Protein AF-A0A2G8K169-F1 (afdb_monomer)

Secondary structure (DSSP, 8-state):
--------------TTSPPPPPPPP--------PPPPPPPPP---------------------HHHHB--TTS--EE---SSTHHHHHHHHHHHH-HHHHHHHHH----TTSSS-TTT-HHHHHHHHHHHHHH--BSEE--HHHHHHTT--TTGGGS---HHHHHHHHHHHHHHHHTTSTTTTHHHHHH-EEEEEEEEETTT-PEEEEEEEESSEEEESS-TT-SPPPSBHHHHHHHHHSPEEE-GGG-EEETTTTEEE-EEEEEEEEE--SS--EEEE-EEEETTTTEEEE-----B--SS---GGGBTTHHHHHHHHHHHHHTTSS---------------------------

Foldseek 3Di:
DDDDDDDDDDDDADPVGDHDDDDDDDDDDDDDDDDDDDDDDDDDDDDDDDDDDDDPPPPPPPPVQQFFADPVL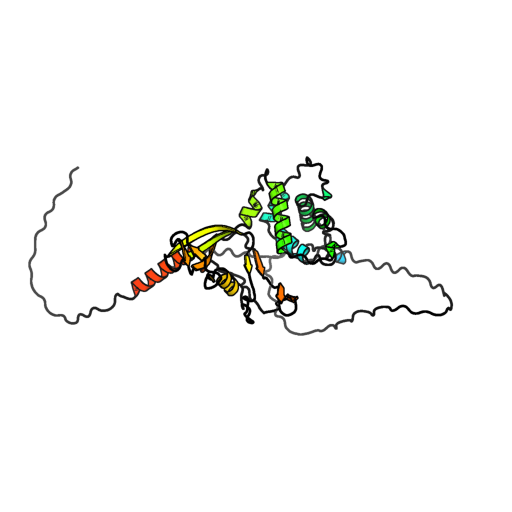WAAADQLAQCVLVRVLLVVQLVPVLNLVLLLPDDDPVPDPDDCLQQLSSLSNVVSVCRNPPRGNYDYSVSNCVNVVDDSVCSNDDDDSVVVVVVSVVSVLVSCVPDPSNCSLVQAQKFKKKKWKAFPPPRDIDIDIDIDRAAEFEQAPPPDPDGDAEPVSSVCVQFDWDKQDDPRFDQDPVVNGGGIITIGMATAGGHNDYHYHYPQWDQDPVVRDIDGNPDHYDYDPDDDCLCRHPVSVVVVVVVVVVVVVPPPPDDDDDDDDDDDDDDDDDDDDDDDDDD

Structure (mmCIF, N/CA/C/O backbone):
data_AF-A0A2G8K169-F1
#
_entry.id   AF-A0A2G8K169-F1
#
loop_
_atom_site.group_PDB
_atom_site.id
_atom_site.type_symbol
_atom_site.label_atom_id
_atom_site.label_alt_id
_atom_site.label_comp_id
_atom_site.label_asym_id
_atom_site.label_entity_id
_atom_site.label_seq_id
_atom_site.pdbx_PDB_ins_code
_atom_site.Cartn_x
_atom_site.Cartn_y
_atom_site.Cartn_z
_atom_site.occupancy
_atom_site.B_iso_or_equiv
_atom_site.auth_seq_id
_atom_site.auth_comp_id
_atom_site.auth_asym_id
_atom_site.auth_atom_id
_atom_site.pdbx_PDB_model_num
ATOM 1 N N . MET A 1 1 ? -18.584 -41.534 -0.645 1.00 35.34 1 MET A N 1
ATOM 2 C CA . MET A 1 1 ? -18.633 -41.574 -2.123 1.00 35.34 1 MET A CA 1
ATOM 3 C C . MET A 1 1 ? -17.682 -40.487 -2.611 1.00 35.34 1 MET A C 1
ATOM 5 O O . MET A 1 1 ? -17.813 -39.363 -2.149 1.00 35.34 1 MET A O 1
ATOM 9 N N . GLN A 1 2 ? -16.636 -40.861 -3.353 1.00 28.77 2 GLN A N 1
ATOM 10 C CA . GLN A 1 2 ? -15.463 -40.033 -3.680 1.00 28.77 2 GLN A CA 1
ATOM 11 C C . GLN A 1 2 ? -15.818 -38.754 -4.457 1.00 28.77 2 GLN A C 1
ATOM 13 O O . GLN A 1 2 ? -16.534 -38.822 -5.451 1.00 28.77 2 GLN A O 1
ATOM 18 N N . LEU A 1 3 ? -15.266 -37.616 -4.023 1.00 30.45 3 LEU A N 1
ATOM 19 C CA . LEU A 1 3 ? -15.187 -36.382 -4.806 1.00 30.45 3 LEU A CA 1
ATOM 20 C C . LEU A 1 3 ? -13.830 -36.353 -5.515 1.00 30.45 3 LEU A C 1
ATOM 22 O O . LEU A 1 3 ? -12.777 -36.273 -4.883 1.00 30.45 3 LEU A O 1
ATOM 26 N N . ASP A 1 4 ? -13.894 -36.474 -6.834 1.00 34.91 4 ASP A N 1
ATOM 27 C CA . ASP A 1 4 ? -12.778 -36.491 -7.771 1.00 34.91 4 ASP A CA 1
ATOM 28 C C . ASP A 1 4 ? -12.259 -35.056 -7.984 1.00 34.91 4 ASP A C 1
ATOM 30 O O . ASP A 1 4 ? -12.747 -34.300 -8.826 1.00 34.91 4 ASP A O 1
ATOM 34 N N . GLY A 1 5 ? -11.316 -34.633 -7.140 1.00 33.97 5 GLY A N 1
ATOM 35 C CA . GLY A 1 5 ? -10.634 -33.348 -7.257 1.00 33.97 5 GLY A CA 1
ATOM 36 C C . GLY A 1 5 ? -9.421 -33.467 -8.174 1.00 33.97 5 GLY A C 1
ATOM 37 O O . GLY A 1 5 ? -8.357 -33.898 -7.733 1.00 33.97 5 GLY A O 1
ATOM 38 N N . LYS A 1 6 ? -9.559 -33.055 -9.440 1.00 37.78 6 LYS A N 1
ATOM 39 C CA . LYS A 1 6 ? -8.427 -32.892 -10.365 1.00 37.78 6 LYS A CA 1
ATOM 40 C C . LYS A 1 6 ? -7.429 -31.880 -9.792 1.00 37.78 6 LYS A C 1
ATOM 42 O O . LYS A 1 6 ? -7.613 -30.673 -9.922 1.00 37.78 6 LYS A O 1
ATOM 47 N N . ARG A 1 7 ? -6.366 -32.378 -9.160 1.00 37.78 7 ARG A N 1
ATOM 48 C CA . ARG A 1 7 ? -5.170 -31.601 -8.822 1.00 37.78 7 ARG A CA 1
ATOM 49 C C . ARG A 1 7 ? -4.332 -31.454 -10.090 1.00 37.78 7 ARG A C 1
ATOM 51 O O . ARG A 1 7 ? -3.905 -32.454 -10.661 1.00 37.78 7 ARG A O 1
ATOM 58 N N . ASN A 1 8 ? -4.105 -30.222 -10.534 1.00 31.39 8 ASN A N 1
ATOM 59 C CA . ASN A 1 8 ? -3.110 -29.945 -11.565 1.00 31.39 8 ASN A CA 1
ATOM 60 C C . ASN A 1 8 ? -1.723 -30.062 -10.923 1.00 31.39 8 ASN A C 1
ATOM 62 O O . ASN A 1 8 ? -1.310 -29.177 -10.180 1.00 31.39 8 ASN A O 1
ATOM 66 N N . PHE A 1 9 ? -1.024 -31.165 -11.185 1.00 36.47 9 PHE A N 1
ATOM 67 C CA . PHE A 1 9 ? 0.393 -31.299 -10.865 1.00 36.47 9 PHE A CA 1
ATOM 68 C C . PHE A 1 9 ? 1.202 -30.664 -11.999 1.00 36.47 9 PHE A C 1
ATOM 70 O O . PHE A 1 9 ? 1.186 -31.147 -13.129 1.00 36.47 9 PHE A O 1
ATOM 77 N N . LEU A 1 10 ? 1.882 -29.556 -11.707 1.00 36.62 10 LEU A N 1
ATOM 78 C CA . LEU A 1 10 ? 2.917 -29.008 -12.579 1.00 36.62 10 LEU A CA 1
ATOM 79 C C . LEU A 1 10 ? 4.180 -29.858 -12.400 1.00 36.62 10 LEU A C 1
ATOM 81 O O . LEU A 1 10 ? 4.919 -29.686 -11.436 1.00 36.62 10 LEU A O 1
ATOM 85 N N . GLU A 1 11 ? 4.415 -30.798 -13.317 1.00 39.34 11 GLU A N 1
ATOM 86 C CA . GLU A 1 11 ? 5.718 -31.457 -13.441 1.00 39.34 11 GLU A CA 1
ATOM 87 C C . GLU A 1 11 ? 6.717 -30.470 -14.051 1.00 39.34 11 GLU A C 1
ATOM 89 O O . GLU A 1 11 ? 6.696 -30.205 -15.254 1.00 39.34 11 GLU A O 1
ATOM 94 N N . ILE A 1 12 ? 7.604 -29.924 -13.223 1.00 44.09 12 ILE A N 1
ATOM 95 C CA . ILE A 1 12 ? 8.789 -29.218 -13.707 1.00 44.09 12 ILE A CA 1
ATOM 96 C C . ILE A 1 12 ? 9.822 -30.293 -14.053 1.00 44.09 12 ILE A C 1
ATOM 98 O O . ILE A 1 12 ? 10.347 -30.961 -13.165 1.00 44.09 12 ILE A O 1
ATOM 102 N N . ARG A 1 13 ? 10.072 -30.488 -15.350 1.00 37.88 13 ARG A N 1
ATOM 103 C CA . ARG A 1 13 ? 11.147 -31.346 -15.862 1.00 37.88 13 ARG A CA 1
ATOM 104 C C . ARG A 1 13 ? 12.289 -30.470 -16.357 1.00 37.88 13 ARG A C 1
ATOM 106 O O . ARG A 1 13 ? 12.046 -29.412 -16.943 1.00 37.88 13 ARG A O 1
ATOM 113 N N . ASP A 1 14 ? 13.518 -30.909 -16.133 1.00 49.62 14 ASP A N 1
ATOM 114 C CA . ASP A 1 14 ? 14.677 -30.333 -16.805 1.00 49.62 14 ASP A CA 1
ATOM 115 C C . ASP A 1 14 ? 14.691 -30.703 -18.307 1.00 49.62 14 ASP A C 1
ATOM 117 O O . ASP A 1 14 ? 13.796 -31.374 -18.828 1.00 49.62 14 ASP A O 1
ATOM 121 N N . LYS A 1 15 ? 15.707 -30.230 -19.036 1.00 47.56 15 LYS A N 1
ATOM 122 C CA . LYS A 1 15 ? 15.866 -30.482 -20.480 1.00 47.56 15 LYS A CA 1
ATOM 123 C C . LYS A 1 15 ? 16.088 -31.965 -20.835 1.00 47.56 15 LYS A C 1
ATOM 125 O O . LYS A 1 15 ? 15.967 -32.302 -22.011 1.00 47.56 15 LYS A O 1
ATOM 130 N N . ASP A 1 16 ? 16.406 -32.811 -19.854 1.00 55.66 16 ASP A N 1
ATOM 131 C CA . ASP A 1 16 ? 16.764 -34.222 -20.034 1.00 55.66 16 ASP A CA 1
ATOM 132 C C . ASP A 1 16 ? 15.689 -35.180 -19.462 1.00 55.66 16 ASP A C 1
ATOM 134 O O . ASP A 1 16 ? 15.730 -36.384 -19.712 1.00 55.66 16 ASP A O 1
ATOM 138 N N . GLY A 1 17 ? 14.643 -34.646 -18.819 1.00 47.19 17 GLY A N 1
ATOM 139 C CA . GLY A 1 17 ? 13.424 -35.365 -18.452 1.00 47.19 17 GLY A CA 1
ATOM 140 C C . GLY A 1 17 ? 13.423 -35.997 -17.059 1.00 47.19 17 GLY A C 1
ATOM 141 O O . GLY A 1 17 ? 12.527 -36.803 -16.795 1.00 47.19 17 GLY A O 1
ATOM 142 N N . GLU A 1 18 ? 14.355 -35.634 -16.176 1.00 48.53 18 GLU A N 1
ATOM 143 C CA . GLU A 1 18 ? 14.423 -36.156 -14.804 1.00 48.53 18 GLU A CA 1
ATOM 144 C C . GLU A 1 18 ? 13.865 -35.153 -13.772 1.00 48.53 18 GLU A C 1
ATOM 146 O O . GLU A 1 18 ? 13.910 -33.934 -13.957 1.00 48.53 18 GLU A O 1
ATOM 151 N N . GLN A 1 19 ? 13.263 -35.672 -12.692 1.00 40.12 19 GLN A N 1
ATOM 152 C CA . GLN A 1 19 ? 12.786 -34.862 -11.563 1.00 40.12 19 GLN A CA 1
ATOM 153 C C . GLN A 1 19 ? 13.960 -34.543 -10.619 1.00 40.12 19 GLN A C 1
ATOM 155 O O . GLN A 1 19 ? 14.686 -35.468 -10.248 1.00 40.12 19 GLN A O 1
ATOM 160 N N . PRO A 1 20 ? 14.140 -33.283 -10.176 1.00 45.62 20 PRO A N 1
ATOM 161 C CA . PRO A 1 20 ? 15.183 -32.936 -9.215 1.00 45.62 20 PRO A CA 1
ATOM 162 C C . PRO A 1 20 ? 14.938 -33.631 -7.869 1.00 45.62 20 PRO A C 1
ATOM 164 O O . PRO A 1 20 ? 13.842 -33.545 -7.317 1.00 45.62 20 PRO A O 1
ATOM 167 N N . VAL A 1 21 ? 15.959 -34.301 -7.335 1.00 46.44 21 VAL A N 1
ATOM 168 C CA . VAL A 1 21 ? 15.924 -34.941 -6.011 1.00 46.44 21 VAL A CA 1
ATOM 169 C C . VAL A 1 21 ? 16.466 -33.963 -4.965 1.00 46.44 21 VAL A C 1
ATOM 171 O O . VAL A 1 21 ? 17.512 -33.349 -5.182 1.00 46.44 21 VAL A O 1
ATOM 174 N N . GLU A 1 22 ? 15.767 -33.819 -3.837 1.00 34.72 22 GLU A N 1
ATOM 175 C CA . GLU A 1 22 ? 16.243 -33.059 -2.673 1.00 34.72 22 GLU A CA 1
ATOM 176 C C . GLU A 1 22 ? 17.532 -33.679 -2.115 1.00 34.72 22 GLU A C 1
ATOM 178 O O . GLU A 1 22 ? 17.601 -34.881 -1.855 1.00 34.72 22 GLU A O 1
ATOM 183 N N . VAL A 1 23 ? 18.565 -32.856 -1.927 1.00 38.81 23 VAL A N 1
ATOM 184 C CA . VAL A 1 23 ? 19.826 -33.273 -1.304 1.00 38.81 23 VAL A CA 1
ATOM 185 C C . VAL A 1 23 ? 19.786 -32.866 0.169 1.00 38.81 23 VAL A C 1
ATOM 187 O O . VAL A 1 23 ? 19.703 -31.679 0.475 1.00 38.81 23 VAL A O 1
ATOM 190 N N . GLU A 1 24 ? 19.838 -33.847 1.073 1.00 32.03 24 GLU A N 1
ATOM 191 C CA . GLU A 1 24 ? 19.936 -33.622 2.521 1.00 32.03 24 GLU A CA 1
ATOM 192 C C . GLU A 1 24 ? 21.269 -32.940 2.890 1.00 32.03 24 GLU A C 1
ATOM 194 O O . GLU A 1 24 ? 22.350 -33.411 2.528 1.00 32.03 24 GLU A O 1
ATOM 199 N N . GLU A 1 25 ? 21.197 -31.833 3.635 1.00 33.16 25 GLU A N 1
ATOM 200 C CA . GLU A 1 25 ? 22.364 -31.110 4.146 1.00 33.16 25 GLU A CA 1
ATOM 201 C C . GLU A 1 25 ? 22.976 -31.816 5.368 1.00 33.16 25 GLU A C 1
ATOM 203 O O . GLU A 1 25 ? 22.380 -31.886 6.444 1.00 33.16 25 GLU A O 1
ATOM 208 N N . GLY A 1 26 ? 24.220 -32.277 5.224 1.00 28.58 26 GLY A N 1
ATOM 209 C CA . GLY A 1 26 ? 25.047 -32.749 6.328 1.00 28.58 26 GLY A CA 1
ATOM 210 C C . GLY A 1 26 ? 26.543 -32.680 6.006 1.00 28.58 26 GLY A C 1
ATOM 211 O O . GLY A 1 26 ? 27.001 -33.328 5.072 1.00 28.58 26 GLY A O 1
ATOM 212 N N . ALA A 1 27 ? 27.280 -31.961 6.864 1.00 28.48 27 ALA A N 1
ATOM 213 C CA . ALA A 1 27 ? 28.744 -31.893 7.034 1.00 28.48 27 ALA A CA 1
ATOM 214 C C . ALA A 1 27 ? 29.542 -30.767 6.320 1.00 28.48 27 ALA A C 1
ATOM 216 O O . ALA A 1 27 ? 29.944 -30.850 5.165 1.00 28.48 27 ALA A O 1
ATOM 217 N N . GLU A 1 28 ? 29.807 -29.738 7.135 1.00 32.53 28 GLU A N 1
ATOM 218 C CA . GLU A 1 28 ? 30.931 -28.788 7.225 1.00 32.53 28 GLU A CA 1
ATOM 219 C C . GLU A 1 28 ? 32.083 -28.812 6.193 1.00 32.53 28 GLU A C 1
ATOM 221 O O . GLU A 1 28 ? 32.871 -29.753 6.113 1.00 32.53 28 GLU A O 1
ATOM 226 N N . SER A 1 29 ? 32.354 -27.634 5.613 1.00 29.09 29 SER A N 1
ATOM 227 C CA . SER A 1 29 ? 33.727 -27.135 5.429 1.00 29.09 29 SER A CA 1
ATOM 228 C C . SER A 1 29 ? 33.746 -25.601 5.476 1.00 29.09 29 SER A C 1
ATOM 230 O O . SER A 1 29 ? 33.243 -24.936 4.571 1.00 29.09 29 SER A O 1
ATOM 232 N N . GLY A 1 30 ? 34.289 -25.037 6.557 1.00 28.19 30 GLY A N 1
ATOM 233 C CA . GLY A 1 30 ? 34.379 -23.593 6.781 1.00 28.19 30 GLY A CA 1
ATOM 234 C C . GLY A 1 30 ? 35.440 -22.896 5.923 1.00 28.19 30 GLY A C 1
ATOM 235 O O . GLY A 1 30 ? 36.508 -23.448 5.662 1.00 28.19 30 GLY A O 1
ATOM 236 N N . ILE A 1 31 ? 35.164 -21.644 5.545 1.00 30.39 31 ILE A N 1
ATOM 237 C CA . ILE A 1 31 ? 36.140 -20.707 4.969 1.00 30.39 31 ILE A CA 1
ATOM 238 C C . ILE A 1 31 ? 35.995 -19.358 5.711 1.00 30.39 31 ILE A C 1
ATOM 240 O O . ILE A 1 31 ? 34.861 -18.929 5.934 1.00 30.39 31 ILE A O 1
ATOM 244 N N . PRO A 1 32 ? 37.085 -18.696 6.158 1.00 29.66 32 PRO A N 1
ATOM 245 C CA . PRO A 1 32 ? 37.020 -17.641 7.173 1.00 29.66 32 PRO A CA 1
ATOM 246 C C . PRO A 1 32 ? 36.656 -16.258 6.613 1.00 29.66 32 PRO A C 1
ATOM 248 O O . PRO A 1 32 ? 37.049 -15.896 5.506 1.00 29.66 32 PRO A O 1
ATOM 251 N N . LEU A 1 33 ? 36.001 -15.449 7.456 1.00 31.16 33 LEU A N 1
ATOM 252 C CA . LEU A 1 33 ? 35.845 -13.997 7.309 1.00 31.16 33 LEU A CA 1
ATOM 253 C C . LEU A 1 33 ? 37.217 -13.327 7.093 1.00 31.16 33 LEU A C 1
ATOM 255 O O . LEU A 1 33 ? 38.036 -13.289 8.013 1.00 31.16 33 LEU A O 1
ATOM 259 N N . GLN A 1 34 ? 37.457 -12.748 5.915 1.00 33.31 34 GLN A N 1
ATOM 260 C CA . GLN A 1 34 ? 38.564 -11.812 5.711 1.00 33.31 34 GLN A CA 1
ATOM 261 C C . GLN A 1 34 ? 38.095 -10.375 5.950 1.00 33.31 34 GLN A C 1
ATOM 263 O O . GLN A 1 34 ? 37.103 -9.905 5.396 1.00 33.31 34 GLN A O 1
ATOM 268 N N . GLN A 1 35 ? 38.825 -9.736 6.860 1.00 30.58 35 GLN A N 1
ATOM 269 C CA . GLN A 1 35 ? 38.609 -8.427 7.457 1.00 30.58 35 GLN A CA 1
ATOM 270 C C . GLN A 1 35 ? 38.650 -7.282 6.437 1.00 30.58 35 GLN A C 1
ATOM 272 O O . GLN A 1 35 ? 39.451 -7.279 5.504 1.00 30.58 35 GLN A O 1
ATOM 277 N N . MET A 1 36 ? 37.805 -6.279 6.691 1.00 30.83 36 MET A N 1
ATOM 278 C CA . MET A 1 36 ? 37.862 -4.946 6.091 1.00 30.83 36 MET A CA 1
ATOM 279 C C . MET A 1 36 ? 39.275 -4.351 6.215 1.00 30.83 36 MET A C 1
ATOM 281 O O . MET A 1 36 ? 39.866 -4.364 7.294 1.00 30.83 36 MET A O 1
ATOM 285 N N . GLY A 1 37 ? 39.807 -3.834 5.104 1.00 31.52 37 GLY A N 1
ATOM 286 C CA . GLY A 1 37 ? 41.102 -3.149 5.062 1.00 31.52 37 GLY A CA 1
ATOM 287 C C . GLY A 1 37 ? 41.090 -1.804 5.808 1.00 31.52 37 GLY A C 1
ATOM 288 O O . GLY A 1 37 ? 40.019 -1.227 6.012 1.00 31.52 37 GLY A O 1
ATOM 289 N N . PRO A 1 38 ? 42.261 -1.292 6.232 1.00 33.56 38 PRO A N 1
ATOM 290 C CA . PRO A 1 38 ? 42.329 -0.141 7.120 1.00 33.56 38 PRO A CA 1
ATOM 291 C C . PRO A 1 38 ? 42.136 1.193 6.384 1.00 33.56 38 PRO A C 1
ATOM 293 O O . PRO A 1 38 ? 42.562 1.382 5.243 1.00 33.56 38 PRO A O 1
ATOM 296 N N . VAL A 1 39 ? 41.511 2.123 7.106 1.00 27.23 39 VAL A N 1
ATOM 297 C CA . VAL A 1 39 ? 41.353 3.548 6.792 1.00 27.23 39 VAL A CA 1
ATOM 298 C C . V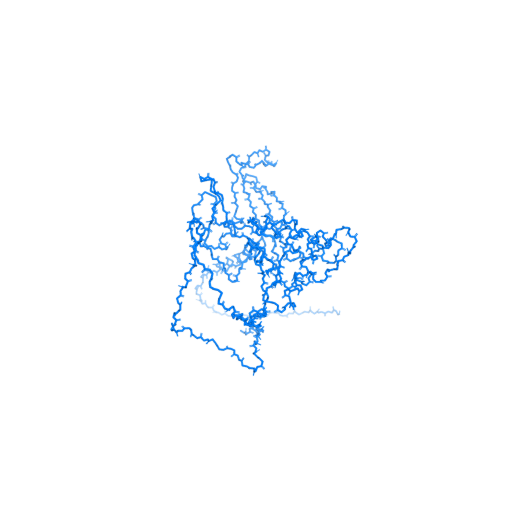AL A 1 39 ? 42.727 4.231 6.818 1.00 27.23 39 VAL A C 1
ATOM 300 O O . VAL A 1 39 ? 43.542 3.951 7.694 1.00 27.23 39 VAL A O 1
ATOM 303 N N . ARG A 1 40 ? 42.998 5.110 5.848 1.00 28.80 40 ARG A N 1
ATOM 304 C CA . ARG A 1 40 ? 44.278 5.819 5.695 1.00 28.80 40 ARG A CA 1
ATOM 305 C C . ARG A 1 40 ? 44.170 7.212 6.333 1.00 28.80 40 ARG A C 1
ATOM 307 O O . ARG A 1 40 ? 43.360 8.012 5.877 1.00 28.80 40 ARG A O 1
ATOM 314 N N . GLU A 1 41 ? 44.965 7.480 7.369 1.00 28.38 41 GLU A N 1
ATOM 315 C CA . GLU A 1 41 ? 45.172 8.817 7.954 1.00 28.38 41 GLU A CA 1
ATOM 316 C C . GLU A 1 41 ? 46.333 9.548 7.253 1.00 28.38 41 GLU A C 1
ATOM 318 O O . GLU A 1 41 ? 47.302 8.921 6.816 1.00 28.38 41 GLU A O 1
ATOM 323 N N . GLU A 1 42 ? 46.223 10.874 7.130 1.00 31.36 42 GLU A N 1
ATOM 324 C CA . GLU A 1 42 ? 47.254 11.764 6.582 1.00 31.36 42 GLU A CA 1
ATOM 325 C C . GLU A 1 42 ? 48.313 12.132 7.637 1.00 31.36 42 GLU A C 1
ATOM 327 O O . GLU A 1 42 ? 47.983 12.434 8.783 1.00 31.36 42 GLU A O 1
ATOM 332 N N . GLY A 1 43 ? 49.590 12.165 7.234 1.00 27.94 43 GLY A N 1
ATOM 333 C CA . GLY A 1 43 ? 50.708 12.617 8.066 1.00 27.94 43 GLY A CA 1
ATOM 334 C C . GLY A 1 43 ? 52.018 12.779 7.279 1.00 27.94 43 GLY A C 1
ATOM 335 O O . GLY A 1 43 ? 52.392 11.909 6.502 1.00 27.94 43 GLY A O 1
ATOM 336 N N . ASP A 1 44 ? 52.658 13.926 7.492 1.00 26.69 44 ASP A N 1
ATOM 337 C CA . ASP A 1 44 ? 53.812 14.565 6.834 1.00 26.69 44 ASP A CA 1
ATOM 338 C C . ASP A 1 44 ? 55.172 13.818 6.927 1.00 26.69 44 ASP A C 1
ATOM 340 O O . ASP A 1 44 ? 55.432 13.110 7.898 1.00 26.69 44 ASP A O 1
ATOM 344 N N . GLY A 1 45 ? 56.078 14.073 5.963 1.00 26.50 45 GLY A N 1
ATOM 345 C CA . GLY A 1 45 ? 57.528 14.078 6.218 1.00 26.50 45 GLY A CA 1
ATOM 346 C C . GLY A 1 45 ? 58.455 13.132 5.433 1.00 26.50 45 GLY A C 1
ATOM 347 O O . GLY A 1 45 ? 58.694 12.002 5.842 1.00 26.50 45 GLY A O 1
ATOM 348 N N . SER A 1 46 ? 59.177 13.717 4.465 1.00 26.97 46 SER A N 1
ATOM 349 C CA . SER A 1 46 ? 60.540 13.390 3.970 1.00 26.97 46 SER A CA 1
ATOM 350 C C . SER A 1 46 ? 60.790 12.253 2.953 1.00 26.97 46 SER A C 1
ATOM 352 O O . SER A 1 46 ? 60.176 11.194 2.956 1.00 26.97 46 SER A O 1
ATOM 354 N N . ALA A 1 47 ? 61.711 12.572 2.036 1.00 30.19 47 ALA A N 1
ATOM 355 C CA . ALA A 1 47 ? 61.999 11.974 0.737 1.00 30.19 47 ALA A CA 1
ATOM 356 C C . ALA A 1 47 ? 63.058 10.861 0.770 1.00 30.19 47 ALA A C 1
ATOM 358 O O . ALA A 1 47 ? 63.980 10.947 1.573 1.00 30.19 47 ALA A O 1
ATOM 359 N N . ASP A 1 48 ? 62.961 9.905 -0.167 1.00 25.95 48 ASP A N 1
ATOM 360 C CA . ASP A 1 48 ? 64.079 9.364 -0.970 1.00 25.95 48 ASP A CA 1
ATOM 361 C C . ASP A 1 48 ? 63.570 8.370 -2.057 1.00 25.95 48 ASP A C 1
ATOM 363 O O . ASP A 1 48 ? 62.389 8.016 -2.045 1.00 25.95 48 ASP A O 1
ATOM 367 N N . PRO A 1 49 ? 64.369 8.027 -3.095 1.00 30.91 49 PRO A N 1
ATOM 368 C CA . PRO A 1 49 ? 63.972 8.236 -4.489 1.00 30.91 49 PRO A CA 1
ATOM 369 C C . PRO A 1 49 ? 63.390 7.023 -5.235 1.00 30.91 49 PRO A C 1
ATOM 371 O O . PRO A 1 49 ? 63.600 5.858 -4.909 1.00 30.91 49 PRO A O 1
ATOM 374 N N . VAL A 1 50 ? 62.696 7.372 -6.320 1.00 33.16 50 VAL A N 1
ATOM 375 C CA . VAL A 1 50 ? 62.061 6.524 -7.335 1.00 33.16 50 VAL A CA 1
ATOM 376 C C . VAL A 1 50 ? 63.055 5.541 -7.969 1.00 33.16 50 VAL A C 1
ATOM 378 O O . VAL A 1 50 ? 64.005 5.954 -8.632 1.00 33.16 50 VAL A O 1
ATOM 381 N N . GLN A 1 51 ? 62.785 4.239 -7.839 1.00 28.78 51 GLN A N 1
ATOM 382 C CA . GLN A 1 51 ? 63.274 3.220 -8.769 1.00 28.78 51 GLN A CA 1
ATOM 383 C C . GLN A 1 51 ? 62.122 2.787 -9.675 1.00 28.78 51 GLN A C 1
ATOM 385 O O . GLN A 1 51 ? 61.189 2.104 -9.251 1.00 28.78 51 GLN A O 1
ATOM 390 N N . GLU A 1 52 ? 62.202 3.210 -10.936 1.00 35.16 52 GLU A N 1
ATOM 391 C CA . GLU A 1 52 ? 61.403 2.680 -12.035 1.00 35.16 52 GLU A CA 1
ATOM 392 C C . GLU A 1 52 ? 61.649 1.173 -12.154 1.00 35.16 52 GLU A C 1
ATOM 394 O O . GLU A 1 52 ? 62.726 0.726 -12.549 1.00 35.16 52 GLU A O 1
ATOM 399 N N . THR A 1 53 ? 60.635 0.380 -11.825 1.00 27.56 53 THR A N 1
ATOM 400 C CA . THR A 1 53 ? 60.554 -1.018 -12.244 1.00 27.56 53 THR A CA 1
ATOM 401 C C . THR A 1 53 ? 59.275 -1.185 -13.050 1.00 27.56 53 THR A C 1
ATOM 403 O O . THR A 1 53 ? 58.217 -0.660 -12.706 1.00 27.56 53 THR A O 1
ATOM 406 N N . GLN A 1 54 ? 59.440 -1.800 -14.216 1.00 31.11 54 GLN A N 1
ATOM 407 C CA . GLN A 1 54 ? 58.467 -1.873 -15.296 1.00 31.11 54 GLN A CA 1
ATOM 408 C C . GLN A 1 54 ? 57.127 -2.424 -14.800 1.00 31.11 54 GLN A C 1
ATOM 410 O O . GLN A 1 54 ? 57.053 -3.507 -14.227 1.00 31.11 54 GLN A O 1
ATOM 415 N N . SER A 1 55 ? 56.063 -1.656 -15.038 1.00 29.92 55 SER A N 1
ATOM 416 C CA . SER A 1 55 ? 54.688 -2.114 -14.881 1.00 29.92 55 SER A CA 1
ATOM 417 C C . SER A 1 55 ? 54.419 -3.203 -15.916 1.00 29.92 55 SER A C 1
ATOM 419 O O . SER A 1 55 ? 54.108 -2.913 -17.072 1.00 29.92 55 SER A O 1
ATOM 421 N N . ASP A 1 56 ? 54.496 -4.459 -15.487 1.00 31.20 56 ASP A N 1
ATOM 422 C CA . ASP A 1 56 ? 53.734 -5.523 -16.122 1.00 31.20 56 ASP A CA 1
ATOM 423 C C . ASP A 1 56 ? 52.252 -5.206 -15.892 1.00 31.20 56 ASP A C 1
ATOM 425 O O . ASP A 1 56 ? 51.702 -5.375 -14.800 1.00 31.20 56 ASP A O 1
ATOM 429 N N . LYS A 1 57 ? 51.600 -4.669 -16.928 1.00 35.34 57 LYS A N 1
ATOM 430 C CA . LYS A 1 57 ? 50.141 -4.612 -17.015 1.00 35.34 57 LYS A CA 1
ATOM 431 C C . LYS A 1 57 ? 49.621 -6.046 -17.045 1.00 35.34 57 LYS A C 1
ATOM 433 O O . LYS A 1 57 ? 49.435 -6.625 -18.111 1.00 35.34 57 LYS A O 1
ATOM 438 N N . ALA A 1 58 ? 49.363 -6.609 -15.872 1.00 33.25 58 ALA A N 1
ATOM 439 C CA . ALA A 1 58 ? 48.471 -7.746 -15.748 1.00 33.25 58 ALA A CA 1
ATOM 440 C C . ALA A 1 58 ? 47.050 -7.260 -16.079 1.00 33.25 58 ALA A C 1
ATOM 442 O O . ALA A 1 58 ? 46.307 -6.800 -15.212 1.00 33.25 58 ALA A O 1
ATOM 443 N N . GLU A 1 59 ? 46.691 -7.305 -17.363 1.00 34.44 59 GLU A N 1
ATOM 444 C CA . GLU A 1 59 ? 45.295 -7.368 -17.788 1.00 34.44 59 GLU A CA 1
ATOM 445 C C . GLU A 1 59 ? 44.695 -8.623 -17.153 1.00 34.44 59 GLU A C 1
ATOM 447 O O . GLU A 1 59 ? 44.873 -9.734 -17.645 1.00 34.44 59 GLU A O 1
ATOM 452 N N . TYR A 1 60 ? 44.009 -8.462 -16.022 1.00 36.94 60 TYR A N 1
ATOM 453 C CA . TYR A 1 60 ? 43.101 -9.491 -15.544 1.00 36.94 60 TYR A CA 1
ATOM 454 C C . TYR A 1 60 ? 41.945 -9.550 -16.546 1.00 36.94 60 TYR A C 1
ATOM 456 O O . TYR A 1 60 ? 41.208 -8.564 -16.665 1.00 36.94 60 TYR A O 1
ATOM 464 N N . PRO A 1 61 ? 41.748 -10.663 -17.273 1.00 41.09 61 PRO A N 1
ATOM 465 C CA . PRO A 1 61 ? 40.546 -10.821 -18.057 1.00 41.09 61 PRO A CA 1
ATOM 466 C C . PRO A 1 61 ? 39.404 -10.930 -17.049 1.00 41.09 61 PRO A C 1
ATOM 468 O O . PRO A 1 61 ? 39.247 -11.959 -16.394 1.00 41.09 61 PRO A O 1
ATOM 471 N N . MET A 1 62 ? 38.635 -9.849 -16.885 1.00 45.00 62 MET A N 1
ATOM 472 C CA . MET A 1 62 ? 37.317 -9.905 -16.257 1.00 45.00 62 MET A CA 1
ATOM 473 C C . MET A 1 62 ? 36.559 -11.006 -16.992 1.00 45.00 62 MET A C 1
ATOM 475 O O . MET A 1 62 ? 36.212 -10.863 -18.166 1.00 45.00 62 MET A O 1
ATOM 479 N N . THR A 1 63 ? 36.404 -12.152 -16.337 1.00 49.09 63 THR A N 1
ATOM 480 C CA . THR A 1 63 ? 35.732 -13.305 -16.916 1.00 49.09 63 THR A CA 1
ATOM 481 C C . THR A 1 63 ? 34.338 -12.853 -17.327 1.00 49.09 63 THR A C 1
ATOM 483 O O . THR A 1 63 ? 33.612 -12.250 -16.540 1.00 49.09 63 THR A O 1
ATOM 486 N N . TYR A 1 64 ? 33.957 -13.110 -18.579 1.00 51.62 64 TYR A N 1
ATOM 487 C CA . TYR A 1 64 ? 32.661 -12.703 -19.138 1.00 51.62 64 TYR A CA 1
ATOM 488 C C . TYR A 1 64 ? 31.482 -13.121 -18.227 1.00 51.62 64 TYR A C 1
ATOM 490 O O . TYR A 1 64 ? 30.490 -12.404 -18.120 1.00 51.62 64 TYR A O 1
ATOM 498 N N . ALA A 1 65 ? 31.659 -14.215 -17.474 1.00 53.22 65 ALA A N 1
ATOM 499 C CA . ALA A 1 65 ? 30.761 -14.732 -16.441 1.00 53.22 65 ALA A CA 1
ATOM 500 C C . ALA A 1 65 ? 30.436 -13.749 -15.289 1.00 53.22 65 ALA A C 1
ATOM 502 O O . ALA A 1 65 ? 29.364 -13.824 -14.687 1.00 53.22 65 ALA A O 1
ATOM 503 N N . ALA A 1 66 ? 31.332 -12.812 -14.960 1.00 54.19 66 ALA A N 1
ATOM 504 C CA . ALA A 1 66 ? 31.110 -11.825 -13.901 1.00 54.19 66 ALA A CA 1
ATOM 505 C C . ALA A 1 66 ? 30.148 -10.697 -14.324 1.00 54.19 66 ALA A C 1
ATOM 507 O O . ALA A 1 66 ? 29.527 -10.063 -13.471 1.00 54.19 66 ALA A O 1
ATOM 508 N N . ILE A 1 67 ? 30.007 -10.465 -15.634 1.00 59.25 67 ILE A N 1
ATOM 509 C CA . ILE A 1 67 ? 29.205 -9.376 -16.212 1.00 59.25 67 ILE A CA 1
ATOM 510 C C . ILE A 1 67 ? 27.850 -9.897 -16.704 1.00 59.25 67 ILE A C 1
ATOM 512 O O . ILE A 1 67 ? 26.882 -9.135 -16.759 1.00 59.25 67 ILE A O 1
ATOM 516 N N . THR A 1 68 ? 27.764 -11.186 -17.036 1.00 66.50 68 THR A N 1
ATOM 517 C CA . THR A 1 68 ? 26.552 -11.805 -17.569 1.00 66.50 68 THR A CA 1
ATOM 518 C C . THR A 1 68 ? 25.515 -12.132 -16.494 1.00 66.50 68 THR A C 1
ATOM 520 O O . THR A 1 68 ? 25.826 -12.294 -15.311 1.00 66.50 68 THR A O 1
ATOM 523 N N . LYS A 1 69 ? 24.261 -12.213 -16.941 1.00 74.19 69 LYS A N 1
ATOM 524 C CA . LYS A 1 69 ? 23.075 -12.626 -16.191 1.00 74.19 69 LYS A CA 1
ATOM 525 C C . LYS A 1 69 ? 23.354 -13.891 -15.371 1.00 74.19 69 LYS A C 1
ATOM 527 O O . LYS A 1 69 ? 24.020 -14.804 -15.856 1.00 74.19 69 LYS A O 1
ATOM 532 N N . SER A 1 70 ? 22.879 -13.916 -14.126 1.00 74.31 70 SER A N 1
ATOM 533 C CA . SER A 1 70 ? 23.067 -15.059 -13.229 1.00 74.31 70 SER A CA 1
ATOM 534 C C . SER A 1 70 ? 22.311 -16.291 -13.722 1.00 74.31 70 SER A C 1
ATOM 536 O O . SER A 1 70 ? 21.335 -16.181 -14.465 1.00 74.31 70 SER A O 1
ATOM 538 N N . GLU A 1 71 ? 22.726 -17.464 -13.246 1.00 75.69 71 GLU A N 1
ATOM 539 C CA . GLU A 1 71 ? 22.090 -18.754 -13.555 1.00 75.69 71 GLU A CA 1
ATOM 540 C C . GLU A 1 71 ? 20.604 -18.795 -13.172 1.00 75.69 71 GLU A C 1
ATOM 542 O O . GLU A 1 71 ? 19.820 -19.479 -13.820 1.00 75.69 71 GLU A O 1
ATOM 547 N N . SER A 1 72 ? 20.189 -17.981 -12.193 1.00 78.88 72 SER A N 1
ATOM 548 C CA . SER A 1 72 ? 18.783 -17.803 -11.812 1.00 78.88 72 SER A CA 1
ATOM 549 C C . SER A 1 72 ? 17.900 -17.196 -12.907 1.00 78.88 72 SER A C 1
ATOM 551 O O . SER A 1 72 ? 16.681 -17.188 -12.770 1.00 78.88 72 SER A O 1
ATOM 553 N N . GLY A 1 73 ? 18.476 -16.643 -13.978 1.00 82.56 73 GLY A N 1
ATOM 554 C CA . GLY A 1 73 ? 17.698 -16.094 -15.085 1.00 82.56 73 GLY A CA 1
ATOM 555 C C . GLY A 1 73 ? 17.018 -14.751 -14.783 1.00 82.56 73 GLY A C 1
ATOM 556 O O . GLY A 1 73 ? 16.222 -14.289 -15.605 1.00 82.56 73 GLY A O 1
ATOM 557 N N . TYR A 1 74 ? 17.394 -14.062 -13.702 1.00 87.81 74 TYR A N 1
ATOM 558 C CA . TYR A 1 74 ? 16.914 -12.716 -13.359 1.00 87.81 74 TYR A CA 1
ATOM 559 C C . TYR A 1 74 ? 18.043 -11.678 -13.357 1.00 87.81 74 TYR A C 1
ATOM 561 O O . TYR A 1 74 ? 19.219 -12.017 -13.237 1.00 87.81 74 TYR A O 1
ATOM 569 N N . VAL A 1 75 ? 17.682 -10.405 -13.535 1.00 90.06 75 VAL A N 1
ATOM 570 C CA . VAL A 1 75 ? 18.613 -9.267 -13.566 1.00 90.06 75 VAL A CA 1
ATOM 571 C C . VAL A 1 75 ? 18.380 -8.402 -12.330 1.00 90.06 75 VAL A C 1
ATOM 573 O O . VAL A 1 75 ? 17.242 -8.059 -12.011 1.00 90.06 75 VAL A O 1
ATOM 576 N N . GLY A 1 76 ? 19.454 -8.060 -11.620 1.00 91.06 76 GLY A N 1
ATOM 577 C CA . GLY A 1 76 ? 19.396 -7.209 -10.433 1.00 91.06 76 GLY A CA 1
ATOM 578 C C . GLY A 1 76 ? 19.309 -5.716 -10.757 1.00 91.06 76 GLY A C 1
ATOM 579 O O . GLY A 1 76 ? 19.396 -5.292 -11.909 1.00 91.06 76 GLY A O 1
ATOM 580 N N . LEU A 1 77 ? 19.201 -4.895 -9.716 1.00 92.50 77 LEU A N 1
ATOM 581 C CA . LEU A 1 77 ? 19.296 -3.438 -9.819 1.00 92.50 77 LEU A CA 1
ATOM 582 C C . LEU A 1 77 ? 20.546 -2.948 -9.089 1.00 92.50 77 LEU A C 1
ATOM 584 O O . LEU A 1 77 ? 20.889 -3.452 -8.018 1.00 92.50 77 LEU A O 1
ATOM 588 N N . VAL A 1 78 ? 21.245 -1.982 -9.678 1.00 89.19 78 VAL A N 1
ATOM 589 C CA . VAL A 1 78 ? 22.394 -1.329 -9.041 1.00 89.19 78 VAL A CA 1
ATOM 590 C C . VAL A 1 78 ? 21.881 -0.447 -7.906 1.00 89.19 78 VAL A C 1
ATOM 592 O O . VAL A 1 78 ? 20.982 0.366 -8.106 1.00 89.19 78 VAL A O 1
ATOM 595 N N . ASN A 1 79 ? 22.447 -0.592 -6.708 1.00 85.81 79 ASN A N 1
ATOM 596 C CA . ASN A 1 79 ? 22.111 0.285 -5.591 1.00 85.81 79 ASN A CA 1
ATOM 597 C C . ASN A 1 79 ? 22.868 1.616 -5.713 1.00 85.81 79 ASN A C 1
ATOM 599 O O . ASN A 1 79 ? 24.094 1.654 -5.618 1.00 85.81 79 ASN A O 1
ATOM 603 N N . GLN A 1 80 ? 22.132 2.705 -5.916 1.00 77.62 80 GLN A N 1
ATOM 604 C CA . GLN A 1 80 ? 22.666 4.057 -6.083 1.00 77.62 80 GLN A CA 1
ATOM 605 C C . GLN A 1 80 ? 22.709 4.761 -4.726 1.00 77.62 80 GLN A C 1
ATOM 607 O O . GLN A 1 80 ? 22.003 5.741 -4.524 1.00 77.62 80 GLN A O 1
ATOM 612 N N . ALA A 1 81 ? 23.487 4.214 -3.790 1.00 81.94 81 ALA A N 1
ATOM 613 C CA . ALA A 1 81 ? 23.544 4.595 -2.374 1.00 81.94 81 ALA A CA 1
ATOM 614 C C . ALA A 1 81 ? 22.407 4.041 -1.492 1.00 81.94 81 ALA A C 1
ATOM 616 O O . ALA A 1 81 ? 22.452 2.869 -1.111 1.00 81.94 81 ALA A O 1
ATOM 617 N N . MET A 1 82 ? 21.432 4.867 -1.098 1.00 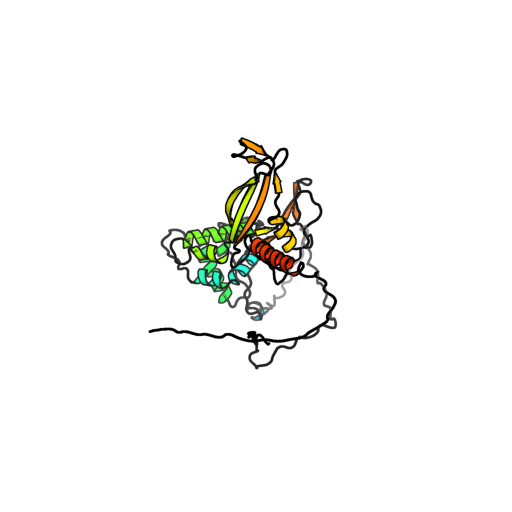77.12 82 MET A N 1
ATOM 618 C CA . MET A 1 82 ? 20.406 4.503 -0.106 1.00 77.12 82 MET A CA 1
ATOM 619 C C . MET A 1 82 ? 19.069 4.118 -0.752 1.00 77.12 82 MET A C 1
ATOM 621 O O . MET A 1 82 ? 18.056 4.012 -0.072 1.00 77.12 82 MET A O 1
ATOM 625 N N . THR A 1 83 ? 19.078 3.823 -2.052 1.00 80.94 83 THR A N 1
ATOM 626 C CA . THR A 1 83 ? 17.906 3.518 -2.890 1.00 80.94 83 THR A CA 1
ATOM 627 C C . THR A 1 83 ? 17.481 2.044 -2.854 1.00 80.94 83 THR A C 1
ATOM 629 O O . THR A 1 83 ? 16.725 1.577 -3.705 1.00 80.94 83 THR A O 1
ATOM 632 N N . CYS A 1 84 ? 17.921 1.277 -1.852 1.00 84.50 84 CYS A N 1
ATOM 633 C CA . CYS A 1 84 ? 17.599 -0.147 -1.745 1.00 84.50 84 CYS A CA 1
ATOM 634 C C . CYS A 1 84 ? 16.089 -0.418 -1.615 1.00 84.50 84 CYS A C 1
ATOM 636 O O . CYS A 1 84 ? 15.606 -1.402 -2.169 1.00 84.50 84 CYS A O 1
ATOM 638 N N . TYR A 1 85 ? 15.335 0.468 -0.955 1.00 85.75 85 TYR A N 1
ATOM 639 C CA . TYR A 1 85 ? 13.875 0.365 -0.853 1.00 85.75 85 TYR A CA 1
ATOM 640 C C . TYR A 1 85 ? 13.194 0.503 -2.223 1.00 85.75 85 TYR A C 1
ATOM 642 O O . TYR A 1 85 ? 12.275 -0.256 -2.527 1.00 85.75 85 TYR A O 1
ATOM 650 N N . LEU A 1 86 ? 13.687 1.413 -3.073 1.00 88.00 86 LEU A N 1
ATOM 651 C CA . LEU A 1 86 ? 13.207 1.594 -4.442 1.00 88.00 86 LEU A CA 1
ATOM 652 C C . LEU A 1 86 ? 13.504 0.343 -5.270 1.00 88.00 86 LEU A C 1
ATOM 654 O O . LEU A 1 86 ? 12.622 -0.156 -5.960 1.00 88.00 86 LEU A O 1
ATOM 658 N N . ASN A 1 87 ? 14.716 -0.201 -5.166 1.00 91.62 87 ASN A N 1
ATOM 659 C CA . ASN A 1 87 ? 15.092 -1.406 -5.904 1.00 91.62 87 ASN A CA 1
ATOM 660 C C . ASN A 1 87 ? 14.214 -2.608 -5.533 1.00 91.62 87 ASN A C 1
ATOM 662 O O . ASN A 1 87 ? 13.757 -3.324 -6.424 1.00 91.62 87 ASN A O 1
ATOM 666 N N . SER A 1 88 ? 13.941 -2.803 -4.241 1.00 92.50 88 SER A N 1
ATOM 667 C CA . SER A 1 88 ? 13.029 -3.850 -3.776 1.00 92.50 88 SER A CA 1
ATOM 668 C C . SER A 1 88 ? 11.614 -3.644 -4.319 1.00 92.50 88 SER A C 1
ATOM 670 O O . SER A 1 88 ? 11.033 -4.582 -4.855 1.00 92.50 88 SER A O 1
ATOM 672 N N . LEU A 1 89 ? 11.086 -2.416 -4.261 1.00 92.06 89 LEU A N 1
ATOM 673 C CA . LEU A 1 89 ? 9.764 -2.090 -4.801 1.00 92.06 89 LEU A CA 1
ATOM 674 C C . LEU A 1 89 ? 9.676 -2.359 -6.311 1.00 92.06 89 LEU A C 1
ATOM 676 O O . LEU A 1 89 ? 8.728 -2.987 -6.772 1.00 92.06 89 LEU A O 1
ATOM 680 N N . LEU A 1 90 ? 10.674 -1.922 -7.082 1.00 93.62 90 LEU A N 1
ATOM 681 C CA . LEU A 1 90 ? 10.707 -2.101 -8.535 1.00 93.62 90 LEU A CA 1
ATOM 682 C C . LEU A 1 90 ? 10.757 -3.572 -8.935 1.00 93.62 90 LEU A C 1
ATOM 684 O O . LEU A 1 90 ? 10.084 -3.960 -9.886 1.00 93.62 90 LEU A O 1
ATOM 688 N N . GLN A 1 91 ? 11.526 -4.387 -8.213 1.00 94.50 91 GLN A N 1
ATOM 689 C CA . GLN A 1 91 ? 11.558 -5.830 -8.438 1.00 94.50 91 GLN A CA 1
ATOM 690 C C . GLN A 1 91 ? 10.204 -6.465 -8.108 1.00 94.50 91 GLN A C 1
ATOM 692 O O . GLN A 1 91 ? 9.700 -7.235 -8.920 1.00 94.50 91 GLN A O 1
ATOM 697 N N . THR A 1 92 ? 9.565 -6.089 -6.993 1.00 94.50 92 THR A N 1
ATOM 698 C CA . THR A 1 92 ? 8.212 -6.560 -6.653 1.00 94.50 92 THR A CA 1
ATOM 699 C C . THR A 1 92 ? 7.209 -6.223 -7.758 1.00 94.50 92 THR A C 1
ATOM 701 O O . THR A 1 92 ? 6.514 -7.109 -8.243 1.00 94.50 92 THR A O 1
ATOM 704 N N . LEU A 1 93 ? 7.181 -4.970 -8.223 1.00 93.75 93 LEU A N 1
ATOM 705 C CA . LEU A 1 93 ? 6.279 -4.536 -9.296 1.00 93.75 93 LEU A CA 1
ATOM 706 C C . LEU A 1 93 ? 6.591 -5.209 -10.643 1.00 93.75 93 LEU A C 1
ATOM 708 O O . LEU A 1 93 ? 5.676 -5.535 -11.395 1.00 93.75 93 LEU A O 1
ATOM 712 N N . TYR A 1 94 ? 7.869 -5.440 -10.956 1.00 94.75 94 TYR A N 1
ATOM 713 C CA . TYR A 1 94 ? 8.290 -6.137 -12.175 1.00 94.75 94 TYR A CA 1
ATOM 714 C C . TYR A 1 94 ? 7.907 -7.624 -12.168 1.00 94.75 94 TYR A C 1
ATOM 716 O O . TYR A 1 94 ? 7.586 -8.188 -13.223 1.00 94.75 94 TYR A O 1
ATOM 724 N N . MET A 1 95 ? 7.948 -8.265 -10.997 1.00 94.62 95 MET A N 1
ATOM 725 C CA . MET A 1 95 ? 7.557 -9.664 -10.835 1.00 94.62 95 MET A CA 1
ATOM 726 C C . MET A 1 95 ? 6.042 -9.867 -10.857 1.00 94.62 95 MET A C 1
ATOM 728 O O . MET A 1 95 ? 5.620 -11.000 -11.059 1.00 94.62 95 MET A O 1
ATOM 732 N N . THR A 1 96 ? 5.240 -8.803 -10.750 1.00 94.75 96 THR A N 1
ATOM 733 C CA . THR A 1 96 ? 3.785 -8.822 -10.959 1.00 94.75 96 THR A CA 1
ATOM 734 C C . THR A 1 96 ? 3.453 -8.784 -12.459 1.00 94.75 96 THR A C 1
ATOM 736 O O . THR A 1 96 ? 3.535 -7.716 -13.083 1.00 94.75 96 THR A O 1
ATOM 739 N N . PRO A 1 97 ? 3.059 -9.908 -13.092 1.00 93.56 97 PRO A N 1
ATOM 740 C CA . PRO A 1 97 ? 2.901 -9.968 -14.544 1.00 93.56 97 PRO A CA 1
ATOM 741 C C . PRO A 1 97 ? 1.790 -9.057 -15.073 1.00 93.56 97 PRO A C 1
ATOM 743 O O . PRO A 1 97 ? 1.939 -8.474 -16.145 1.00 93.56 97 PRO A O 1
ATOM 746 N N . GLU A 1 98 ? 0.689 -8.913 -14.338 1.00 92.62 98 GLU A N 1
ATOM 747 C CA . GLU A 1 98 ? -0.451 -8.069 -14.698 1.00 92.62 98 GLU A CA 1
ATOM 748 C C . GLU A 1 98 ? -0.032 -6.599 -14.791 1.00 92.62 98 GLU A C 1
ATOM 750 O O . GLU A 1 98 ? -0.306 -5.933 -15.793 1.00 92.62 98 GLU A O 1
ATOM 755 N N . PHE A 1 99 ? 0.711 -6.124 -13.788 1.00 92.38 99 PHE A N 1
ATOM 756 C CA . PHE A 1 99 ? 1.245 -4.767 -13.745 1.00 92.38 99 PHE A CA 1
ATOM 757 C C . PHE A 1 99 ? 2.293 -4.544 -14.843 1.00 92.38 99 PHE A C 1
ATOM 759 O O . PHE A 1 99 ? 2.198 -3.592 -15.620 1.00 92.38 99 PHE A O 1
ATOM 766 N N . ARG A 1 100 ? 3.254 -5.466 -14.985 1.00 94.06 100 ARG A N 1
ATOM 767 C CA . ARG A 1 100 ? 4.283 -5.401 -16.032 1.00 94.06 100 ARG A CA 1
ATOM 768 C C . ARG A 1 100 ? 3.678 -5.359 -17.440 1.00 94.06 100 ARG A C 1
ATOM 770 O O . ARG A 1 100 ? 4.105 -4.564 -18.274 1.00 94.06 100 ARG A O 1
ATOM 777 N N . ASN A 1 101 ? 2.661 -6.175 -17.709 1.00 92.62 101 ASN A N 1
ATOM 778 C CA . ASN A 1 101 ? 1.985 -6.197 -19.005 1.00 92.62 101 ASN A CA 1
ATOM 779 C C . ASN A 1 101 ? 1.219 -4.897 -19.282 1.00 92.62 101 ASN A C 1
ATOM 781 O O . ASN A 1 101 ? 1.195 -4.444 -20.426 1.00 92.62 101 ASN A O 1
ATOM 785 N N . ALA A 1 102 ? 0.611 -4.284 -18.263 1.00 91.25 102 ALA A N 1
ATOM 786 C CA . ALA A 1 102 ? -0.037 -2.984 -18.410 1.00 91.25 102 ALA A CA 1
ATOM 787 C C . ALA A 1 102 ? 0.968 -1.890 -18.794 1.00 91.25 102 ALA A C 1
ATOM 789 O O . ALA A 1 102 ? 0.713 -1.129 -19.728 1.00 91.25 102 ALA A O 1
ATOM 790 N N . ILE A 1 103 ? 2.143 -1.889 -18.155 1.00 91.69 103 ILE A N 1
ATOM 791 C CA . ILE A 1 103 ? 3.254 -0.986 -18.478 1.00 91.69 103 ILE A CA 1
ATOM 792 C C . ILE A 1 103 ? 3.717 -1.168 -19.932 1.00 91.69 103 ILE A C 1
ATOM 794 O O . ILE A 1 103 ? 3.932 -0.181 -20.629 1.00 91.69 103 ILE A O 1
ATOM 798 N N . TYR A 1 104 ? 3.839 -2.401 -20.433 1.00 91.25 104 TYR A N 1
ATOM 799 C CA . TYR A 1 104 ? 4.256 -2.642 -21.824 1.00 91.25 104 TYR A CA 1
ATOM 800 C C . TYR A 1 104 ? 3.208 -2.268 -22.874 1.00 91.25 104 TYR A C 1
ATOM 802 O O . TYR A 1 104 ? 3.575 -1.913 -23.989 1.00 91.25 104 TYR A O 1
ATOM 810 N N . ARG A 1 105 ? 1.916 -2.349 -22.543 1.00 89.44 105 ARG A N 1
ATOM 811 C CA . ARG A 1 105 ? 0.832 -1.966 -23.463 1.00 89.44 105 ARG A CA 1
ATOM 812 C C . ARG A 1 105 ? 0.639 -0.460 -23.568 1.00 89.44 105 ARG A C 1
ATOM 814 O O . ARG A 1 105 ? -0.066 -0.010 -24.464 1.00 89.44 105 ARG A O 1
ATOM 821 N N . TRP A 1 106 ? 1.160 0.300 -22.614 1.00 87.88 106 TRP A N 1
ATOM 822 C CA . TRP A 1 106 ? 1.037 1.744 -22.650 1.00 87.88 106 TRP A CA 1
ATOM 823 C C . TRP A 1 106 ? 1.950 2.327 -23.734 1.00 87.88 106 TRP A C 1
ATOM 825 O O . TRP A 1 106 ? 3.148 2.043 -23.781 1.00 87.88 106 TRP A O 1
ATOM 835 N N . GLU A 1 107 ? 1.372 3.158 -24.597 1.00 83.31 107 GLU A N 1
ATOM 836 C CA . GLU A 1 107 ? 2.087 3.843 -25.667 1.00 83.31 107 GLU A CA 1
ATOM 837 C C . GLU A 1 107 ? 2.346 5.296 -25.276 1.00 83.31 107 GLU A C 1
ATOM 839 O O . GLU A 1 107 ? 1.430 6.043 -24.924 1.00 83.31 107 GLU A O 1
ATOM 844 N N . TYR A 1 108 ? 3.608 5.712 -25.361 1.00 77.94 108 TYR A N 1
ATOM 845 C CA . TYR A 1 108 ? 3.984 7.093 -25.099 1.00 77.94 108 TYR A CA 1
ATOM 846 C C . TYR A 1 108 ? 3.476 8.006 -26.220 1.00 77.94 108 TYR A C 1
ATOM 848 O O . TYR A 1 108 ? 3.996 8.001 -27.338 1.00 77.94 108 TYR A O 1
ATOM 856 N N . GLN A 1 109 ? 2.472 8.821 -25.907 1.00 70.12 109 GLN A N 1
ATOM 857 C CA . GLN A 1 109 ? 1.994 9.878 -26.790 1.00 70.12 109 GLN A CA 1
ATOM 858 C C . GLN A 1 109 ? 2.893 11.101 -26.585 1.00 70.12 109 GLN A C 1
ATOM 860 O O . GLN A 1 109 ? 2.734 11.840 -25.619 1.00 70.12 109 GLN A O 1
ATOM 865 N N . GLY A 1 110 ? 3.881 11.291 -27.463 1.00 63.00 110 GLY A N 1
ATOM 866 C CA . GLY A 1 110 ? 4.899 12.351 -27.374 1.00 63.00 110 GLY A CA 1
ATOM 867 C C . GLY A 1 110 ? 4.393 13.784 -27.597 1.00 63.00 110 GLY A C 1
ATOM 868 O O . GLY A 1 110 ? 5.085 14.563 -28.243 1.00 63.00 110 GLY A O 1
ATOM 869 N N . ASN A 1 111 ? 3.189 14.113 -27.120 1.00 56.09 111 ASN A N 1
ATOM 870 C CA . ASN A 1 111 ? 2.519 15.403 -27.305 1.00 56.09 111 ASN A CA 1
ATOM 871 C C . ASN A 1 111 ? 2.693 16.380 -26.134 1.00 56.09 111 ASN A C 1
ATOM 873 O O . ASN A 1 111 ? 2.338 17.546 -26.284 1.00 56.09 111 ASN A O 1
ATOM 877 N N . ASP A 1 112 ? 3.234 15.945 -24.996 1.00 55.69 112 ASP A N 1
ATOM 878 C CA . ASP A 1 112 ? 3.609 16.868 -23.929 1.00 55.69 112 ASP A CA 1
ATOM 879 C C . ASP A 1 112 ? 5.054 17.321 -24.146 1.00 55.69 112 ASP A C 1
ATOM 881 O O . ASP A 1 112 ? 5.955 16.486 -24.201 1.00 55.69 112 ASP A O 1
ATOM 885 N N . ASP A 1 113 ? 5.300 18.635 -24.151 1.00 50.88 113 ASP A N 1
ATOM 886 C CA . ASP A 1 113 ? 6.623 19.301 -24.115 1.00 50.88 113 ASP A CA 1
ATOM 887 C C . ASP A 1 113 ? 7.507 18.891 -22.900 1.00 50.88 113 ASP A C 1
ATOM 889 O O . ASP A 1 113 ? 8.541 19.493 -22.592 1.00 50.88 113 ASP A O 1
ATOM 893 N N . SER A 1 114 ? 7.113 17.845 -22.172 1.00 57.09 114 SER A N 1
ATOM 894 C CA . SER A 1 114 ? 7.893 17.175 -21.150 1.00 57.09 114 SER A CA 1
ATOM 895 C C . SER A 1 114 ? 8.859 16.183 -21.805 1.00 57.09 114 SER A C 1
ATOM 897 O O . SER A 1 114 ? 8.481 15.139 -22.334 1.00 57.09 114 SER A O 1
ATOM 899 N N . ASN A 1 115 ? 10.150 16.519 -21.760 1.00 63.88 115 ASN A N 1
ATOM 900 C CA . ASN A 1 115 ? 11.239 15.618 -22.134 1.00 63.88 115 ASN A CA 1
ATOM 901 C C . ASN A 1 115 ? 10.959 14.194 -21.626 1.00 63.88 115 ASN A C 1
ATOM 903 O O . ASN A 1 115 ? 10.680 14.019 -20.440 1.00 63.88 115 ASN A O 1
ATOM 907 N N . SER A 1 116 ? 11.129 13.169 -22.468 1.00 68.44 116 SER A N 1
ATOM 908 C CA . SER A 1 116 ? 10.964 11.754 -22.086 1.00 68.44 116 SER A CA 1
ATOM 909 C C . SER A 1 116 ? 11.786 11.355 -20.845 1.00 68.44 116 SER A C 1
ATOM 911 O O . SER A 1 116 ? 11.490 10.367 -20.182 1.00 68.44 116 SER A O 1
ATOM 913 N N . SER A 1 117 ? 12.797 12.150 -20.479 1.00 74.06 117 SER A N 1
ATOM 914 C CA . SER A 1 117 ? 13.569 12.041 -19.235 1.00 74.06 117 SER A CA 1
ATOM 915 C C . SER A 1 117 ? 12.793 12.348 -17.945 1.00 74.06 117 SER A C 1
ATOM 917 O O . SER A 1 117 ? 13.260 11.967 -16.877 1.00 74.06 117 SER A O 1
ATOM 919 N N . LYS A 1 118 ? 11.638 13.021 -18.015 1.00 78.44 118 LYS A N 1
ATOM 920 C CA . LYS A 1 118 ? 10.782 13.362 -16.864 1.00 78.44 118 LYS A CA 1
ATOM 921 C C . LYS A 1 118 ? 9.531 12.488 -16.746 1.00 78.44 118 LYS A C 1
ATOM 923 O O . LYS A 1 118 ? 8.848 12.545 -15.733 1.00 78.44 118 LYS A O 1
ATOM 928 N N . SER A 1 119 ? 9.218 11.685 -17.761 1.00 83.69 119 SER A N 1
ATOM 929 C CA . SER A 1 119 ? 8.038 10.818 -17.735 1.00 83.69 119 SER A CA 1
ATOM 930 C C . SER A 1 119 ? 8.332 9.541 -16.943 1.00 83.69 119 SER A C 1
ATOM 932 O O . SER A 1 119 ? 9.015 8.644 -17.437 1.00 83.69 119 SER A O 1
ATOM 934 N N . ILE A 1 120 ? 7.796 9.452 -15.721 1.00 87.62 120 ILE A N 1
ATOM 935 C CA . ILE A 1 120 ? 7.916 8.270 -14.849 1.00 87.62 120 ILE A CA 1
ATOM 936 C C . ILE A 1 120 ? 7.444 6.985 -15.560 1.00 87.62 120 ILE A C 1
ATOM 938 O O . ILE A 1 120 ? 8.216 6.024 -15.578 1.00 87.62 120 ILE A O 1
ATOM 942 N N . PRO A 1 121 ? 6.256 6.934 -16.208 1.00 88.19 121 PRO A N 1
ATOM 943 C CA . PRO A 1 121 ? 5.805 5.723 -16.899 1.00 88.19 121 PRO A CA 1
ATOM 944 C C . PRO A 1 121 ? 6.767 5.269 -18.004 1.00 88.19 121 PRO A C 1
ATOM 946 O O . PRO A 1 121 ? 7.051 4.079 -18.127 1.00 88.19 121 PRO A O 1
ATOM 949 N N . TYR A 1 122 ? 7.322 6.210 -18.776 1.00 88.94 122 TYR A N 1
ATOM 950 C CA . TYR A 1 122 ? 8.281 5.904 -19.841 1.00 88.94 122 TYR A CA 1
ATOM 951 C C . TYR A 1 122 ? 9.604 5.361 -19.288 1.00 88.94 122 TYR A C 1
ATOM 953 O O . TYR A 1 122 ? 10.133 4.368 -19.792 1.00 88.94 122 TYR A O 1
ATOM 961 N N . GLN A 1 123 ? 10.130 5.974 -18.224 1.00 90.69 123 GLN A N 1
ATOM 962 C CA . GLN A 1 123 ? 11.347 5.495 -17.567 1.00 90.69 123 GLN A CA 1
ATOM 963 C C . GLN A 1 123 ? 11.153 4.116 -16.934 1.00 90.69 123 GLN A C 1
ATOM 965 O O . GLN A 1 123 ? 12.023 3.252 -17.047 1.00 90.69 123 GLN A O 1
ATOM 970 N N . LEU A 1 124 ? 9.988 3.882 -16.330 1.00 92.12 124 LEU A N 1
ATOM 971 C CA . LEU A 1 124 ? 9.626 2.597 -15.748 1.00 92.12 124 LEU A CA 1
ATOM 972 C C . LEU A 1 124 ? 9.490 1.511 -16.825 1.00 92.12 124 LEU A C 1
ATOM 974 O O . LEU A 1 124 ? 10.040 0.421 -16.673 1.00 92.12 124 LEU A O 1
ATOM 978 N N . GLN A 1 125 ? 8.846 1.824 -17.954 1.00 92.12 125 GLN A N 1
ATOM 979 C CA . GLN A 1 125 ? 8.752 0.925 -19.105 1.00 92.12 125 GLN A CA 1
ATOM 980 C C . GLN A 1 125 ? 10.142 0.570 -19.652 1.00 92.12 125 GLN A C 1
ATOM 982 O O . GLN A 1 125 ? 10.439 -0.610 -19.860 1.00 92.12 125 GLN A O 1
ATOM 987 N N . ARG A 1 126 ? 11.025 1.564 -19.825 1.00 92.25 126 ARG A N 1
ATOM 988 C CA . ARG A 1 126 ? 12.411 1.342 -20.263 1.00 92.25 126 ARG A CA 1
ATOM 989 C C . ARG A 1 126 ? 13.170 0.429 -19.302 1.00 92.25 126 ARG A C 1
ATOM 991 O O . ARG A 1 126 ? 13.832 -0.506 -19.755 1.00 92.25 126 ARG A O 1
ATOM 998 N N . LEU A 1 127 ? 13.044 0.665 -17.997 1.00 93.50 127 LEU A N 1
ATOM 999 C CA . LEU A 1 127 ? 13.669 -0.167 -16.973 1.00 93.50 127 LEU A CA 1
ATOM 1000 C C . LEU A 1 127 ? 13.158 -1.613 -17.030 1.00 93.50 127 LEU A C 1
ATOM 1002 O O . LEU A 1 127 ? 13.955 -2.547 -16.995 1.00 93.50 127 LEU A O 1
ATOM 1006 N N . PHE A 1 128 ? 11.847 -1.817 -17.174 1.00 94.69 128 PHE A N 1
ATOM 1007 C CA . PHE A 1 128 ? 11.254 -3.154 -17.248 1.00 94.69 128 PHE A CA 1
ATOM 1008 C C . PHE A 1 128 ? 11.702 -3.917 -18.495 1.00 94.69 128 PHE A C 1
ATOM 1010 O O . PHE A 1 128 ? 11.948 -5.119 -18.419 1.00 94.69 128 PHE A O 1
ATOM 1017 N N . VAL A 1 129 ? 11.845 -3.250 -19.644 1.00 93.12 129 VAL A N 1
ATOM 1018 C CA . VAL A 1 129 ? 12.421 -3.884 -20.841 1.00 93.12 129 VAL A CA 1
ATOM 1019 C C . VAL A 1 129 ? 13.870 -4.292 -20.575 1.00 93.12 129 VAL A C 1
ATOM 1021 O O . VAL A 1 129 ? 14.244 -5.424 -20.865 1.00 93.12 129 VAL A O 1
ATOM 1024 N N . GLN A 1 130 ? 14.673 -3.420 -19.957 1.00 92.44 130 GLN A N 1
ATOM 1025 C CA . GLN A 1 130 ? 16.059 -3.742 -19.611 1.00 92.44 130 GLN A CA 1
ATOM 1026 C C . GLN A 1 130 ? 16.158 -4.912 -18.621 1.00 92.44 130 GLN A C 1
ATOM 1028 O O . GLN A 1 130 ? 17.004 -5.781 -18.811 1.00 92.44 130 GLN A O 1
ATOM 1033 N N . LEU A 1 131 ? 15.287 -4.999 -17.613 1.00 92.31 131 LEU A N 1
ATOM 1034 C CA . LEU A 1 131 ? 15.242 -6.143 -16.692 1.00 92.31 131 LEU A CA 1
ATOM 1035 C C . LEU A 1 131 ? 14.921 -7.465 -17.406 1.00 92.31 131 LEU A C 1
ATOM 1037 O O . LEU A 1 131 ? 15.433 -8.518 -17.018 1.00 92.31 131 LEU A O 1
ATOM 1041 N N . GLN A 1 132 ? 14.118 -7.416 -18.471 1.00 91.12 132 GLN A N 1
ATOM 1042 C CA . GLN A 1 132 ? 13.741 -8.597 -19.241 1.00 91.12 132 GLN A CA 1
ATOM 1043 C C . GLN A 1 132 ? 14.812 -9.010 -20.265 1.00 91.12 132 GLN A C 1
ATOM 1045 O O . GLN A 1 132 ? 15.091 -10.203 -20.407 1.00 91.12 132 GLN A O 1
ATOM 1050 N N . THR A 1 133 ? 15.415 -8.052 -20.979 1.00 89.75 133 THR A N 1
ATOM 1051 C CA . THR A 1 133 ? 16.275 -8.327 -22.146 1.00 89.75 133 THR A CA 1
ATOM 1052 C C . THR A 1 133 ? 17.769 -8.174 -21.884 1.00 89.75 133 THR A C 1
ATOM 1054 O O . THR A 1 133 ? 18.576 -8.618 -22.702 1.00 89.75 133 THR A O 1
ATOM 1057 N N . SER A 1 134 ? 18.171 -7.523 -20.791 1.00 88.25 134 SER A N 1
ATOM 1058 C CA . SER A 1 134 ? 19.586 -7.279 -20.518 1.00 88.25 134 SER A CA 1
ATOM 1059 C C . SER A 1 134 ? 20.325 -8.584 -20.248 1.00 88.25 134 SER A C 1
ATOM 1061 O O . SER A 1 134 ? 19.897 -9.433 -19.467 1.00 88.25 134 SER A O 1
ATOM 1063 N N . ILE A 1 135 ? 21.495 -8.705 -20.870 1.00 84.56 135 ILE A N 1
ATOM 1064 C CA . ILE A 1 135 ? 22.472 -9.750 -20.561 1.00 84.56 135 ILE A CA 1
ATOM 1065 C C . ILE A 1 135 ? 23.315 -9.400 -19.336 1.00 84.56 135 ILE A C 1
ATOM 1067 O O . ILE A 1 135 ? 24.069 -10.248 -18.878 1.00 84.56 135 ILE A O 1
ATOM 1071 N N . LYS A 1 136 ? 23.243 -8.158 -18.838 1.00 85.94 136 LYS A N 1
ATOM 1072 C CA . LYS A 1 136 ? 24.034 -7.709 -17.689 1.00 85.94 136 LYS A CA 1
ATOM 1073 C C . LYS A 1 136 ? 23.487 -8.313 -16.398 1.00 85.94 136 LYS A C 1
ATOM 1075 O O . LYS A 1 136 ? 22.289 -8.552 -16.280 1.00 85.94 136 LYS A O 1
ATOM 1080 N N . ARG A 1 137 ? 24.354 -8.470 -15.398 1.00 85.06 137 ARG A N 1
ATOM 1081 C CA . ARG A 1 137 ? 23.963 -8.882 -14.041 1.00 85.06 137 ARG A CA 1
ATOM 1082 C C . ARG A 1 137 ? 23.017 -7.888 -13.359 1.00 85.06 137 ARG A C 1
ATOM 1084 O O . ARG A 1 137 ? 22.140 -8.309 -12.609 1.00 85.06 137 ARG A O 1
ATOM 1091 N N . SER A 1 138 ? 23.189 -6.590 -13.604 1.00 88.38 138 SER A N 1
ATOM 1092 C CA . SER A 1 138 ? 22.356 -5.543 -13.012 1.00 88.38 138 SER A CA 1
ATOM 1093 C C . SER A 1 138 ? 22.125 -4.355 -13.946 1.00 88.38 138 SER A C 1
ATOM 1095 O O . SER A 1 138 ? 22.897 -4.111 -14.879 1.00 88.38 138 SER A O 1
ATOM 1097 N N . VAL A 1 139 ? 21.032 -3.633 -13.693 1.00 91.62 139 VAL A N 1
ATOM 1098 C CA . VAL A 1 139 ? 20.606 -2.429 -14.421 1.00 91.62 139 VAL A CA 1
ATOM 1099 C C . VAL A 1 139 ? 20.556 -1.234 -13.467 1.00 91.62 139 VAL A C 1
ATOM 1101 O O . VAL A 1 139 ? 20.245 -1.381 -12.287 1.00 91.62 139 VAL A O 1
ATOM 1104 N N . GLU A 1 140 ? 20.900 -0.049 -13.962 1.00 90.12 140 GLU A N 1
ATOM 1105 C CA . GLU A 1 140 ? 20.869 1.191 -13.186 1.00 90.12 140 GLU A CA 1
ATOM 1106 C C . GLU A 1 140 ? 19.482 1.845 -13.214 1.00 90.12 140 GLU A C 1
ATOM 1108 O O . GLU A 1 140 ? 18.800 1.840 -14.234 1.00 90.12 140 GLU A O 1
ATOM 1113 N N . THR A 1 141 ? 19.090 2.478 -12.110 1.00 89.38 141 THR A N 1
ATOM 1114 C CA . THR A 1 141 ? 17.806 3.185 -11.952 1.00 89.38 141 THR A CA 1
ATOM 1115 C C . THR A 1 141 ? 17.940 4.709 -12.071 1.00 89.38 141 THR A C 1
ATOM 1117 O O . THR A 1 141 ? 17.035 5.435 -11.671 1.00 89.38 141 THR A O 1
ATOM 1120 N N . THR A 1 142 ? 19.060 5.217 -12.607 1.00 86.44 142 THR A N 1
ATOM 1121 C CA . THR A 1 142 ? 19.435 6.654 -12.579 1.00 86.44 142 THR A CA 1
ATOM 1122 C C . THR A 1 142 ? 18.430 7.517 -13.331 1.00 86.44 142 THR A C 1
ATOM 1124 O O . THR A 1 142 ? 18.145 8.655 -12.965 1.00 86.44 142 THR A O 1
ATOM 1127 N N . GLU A 1 143 ? 17.915 6.985 -14.431 1.00 86.25 143 GLU A N 1
ATOM 1128 C CA . GLU A 1 143 ? 16.987 7.696 -15.299 1.00 86.25 143 GLU A CA 1
ATOM 1129 C C . GLU A 1 143 ? 15.585 7.757 -14.680 1.00 86.25 143 GLU A C 1
ATOM 1131 O O . GLU A 1 143 ? 14.890 8.761 -14.826 1.00 86.25 143 GLU A O 1
ATOM 1136 N N . LEU A 1 144 ? 15.210 6.724 -13.918 1.00 86.88 144 LEU A N 1
ATOM 1137 C CA . LEU A 1 144 ? 13.962 6.687 -13.167 1.00 86.88 144 LEU A CA 1
ATOM 1138 C C . LEU A 1 144 ? 14.010 7.644 -11.969 1.00 86.88 144 LEU A C 1
ATOM 1140 O O . LEU A 1 144 ? 13.093 8.445 -11.807 1.00 86.88 144 LEU A O 1
ATOM 1144 N N . THR A 1 145 ? 15.084 7.633 -11.172 1.00 84.75 145 THR A N 1
ATOM 1145 C CA . THR A 1 145 ? 15.229 8.565 -10.037 1.00 84.75 145 THR A CA 1
ATOM 1146 C C . THR A 1 145 ? 15.213 10.019 -10.502 1.00 84.75 145 THR A C 1
ATOM 1148 O O . THR A 1 145 ? 14.493 10.840 -9.939 1.00 84.75 145 THR A O 1
ATOM 1151 N N . ARG A 1 146 ? 15.871 10.322 -11.627 1.00 84.81 146 ARG A N 1
ATOM 1152 C CA . ARG A 1 146 ? 15.793 11.646 -12.261 1.00 84.81 146 ARG A CA 1
ATOM 1153 C C . ARG A 1 146 ? 14.368 12.033 -12.679 1.00 84.81 146 ARG A C 1
ATOM 1155 O O . ARG A 1 146 ? 14.031 13.214 -12.624 1.00 84.81 146 ARG A O 1
ATOM 1162 N N . SER A 1 147 ? 13.529 11.078 -13.087 1.00 84.06 147 SER A N 1
ATOM 1163 C CA . SER A 1 147 ? 12.131 11.361 -13.451 1.00 84.06 147 SER A CA 1
ATOM 1164 C C . SER A 1 147 ? 11.239 11.696 -12.257 1.00 84.06 147 SER A C 1
ATOM 1166 O O . SER A 1 147 ? 10.299 12.468 -12.420 1.00 84.06 147 SER A O 1
ATOM 1168 N N . PHE A 1 148 ? 11.583 11.224 -11.052 1.00 80.31 148 PHE A N 1
ATOM 1169 C CA . PHE A 1 148 ? 10.957 11.679 -9.803 1.00 80.31 148 PHE A CA 1
ATOM 1170 C C . PHE A 1 148 ? 11.386 13.097 -9.400 1.00 80.31 148 PHE A C 1
ATOM 1172 O O . PHE A 1 148 ? 10.877 13.641 -8.426 1.00 80.31 148 PHE A O 1
ATOM 1179 N N . GLY A 1 149 ? 12.312 13.705 -10.147 1.00 77.62 149 GLY A N 1
ATOM 1180 C CA . GLY A 1 149 ? 12.917 14.982 -9.797 1.00 77.62 149 GLY A CA 1
ATOM 1181 C C . GLY A 1 149 ? 14.058 14.857 -8.795 1.00 77.62 149 GLY A C 1
ATOM 1182 O O . GLY A 1 149 ? 14.534 15.894 -8.348 1.00 77.62 149 GLY A O 1
ATOM 1183 N N . TRP A 1 150 ? 14.509 13.633 -8.482 1.00 75.69 150 TRP A N 1
ATOM 1184 C CA . TRP A 1 150 ? 15.555 13.436 -7.487 1.00 75.69 150 TRP A CA 1
ATOM 1185 C C . TRP A 1 150 ? 16.906 13.938 -7.977 1.00 75.69 150 TRP A C 1
ATOM 1187 O O . TRP A 1 150 ? 17.362 13.578 -9.072 1.00 75.69 150 TRP A O 1
ATOM 1197 N N . ASP A 1 151 ? 17.565 14.739 -7.148 1.00 70.00 151 ASP A N 1
ATOM 1198 C CA . ASP A 1 151 ? 18.958 15.110 -7.349 1.00 70.00 151 ASP A CA 1
ATOM 1199 C C . ASP A 1 151 ? 19.936 14.091 -6.724 1.00 70.00 151 ASP A C 1
ATOM 1201 O O . ASP A 1 151 ? 19.562 13.093 -6.101 1.00 70.00 151 ASP A O 1
ATOM 1205 N N . SER A 1 152 ? 21.239 14.305 -6.926 1.00 68.19 152 SER A N 1
ATOM 1206 C CA . SER A 1 152 ? 22.280 13.417 -6.391 1.00 68.19 152 SER A CA 1
ATOM 1207 C C . SER A 1 152 ? 22.367 13.405 -4.859 1.00 68.19 152 SER A C 1
ATOM 1209 O O . SER A 1 152 ? 22.979 12.490 -4.310 1.00 68.19 152 SER A O 1
ATOM 1211 N N . SER A 1 153 ? 21.798 14.399 -4.168 1.00 67.38 153 SER A N 1
ATOM 1212 C CA . SER A 1 153 ? 21.727 14.452 -2.701 1.00 67.38 153 SER A CA 1
ATOM 1213 C C . SER A 1 153 ? 20.517 13.697 -2.151 1.00 67.38 153 SER A C 1
ATOM 1215 O O . SER A 1 153 ? 20.640 13.043 -1.117 1.00 67.38 153 SER A O 1
ATOM 1217 N N . GLU A 1 154 ? 19.383 13.715 -2.849 1.00 69.50 154 GLU A N 1
ATOM 1218 C CA . GLU A 1 154 ? 18.164 12.991 -2.458 1.00 69.50 154 GLU A CA 1
ATOM 1219 C C . GLU A 1 154 ? 18.329 11.467 -2.544 1.00 69.50 154 GLU A C 1
ATOM 1221 O O . GLU A 1 154 ? 17.731 10.731 -1.764 1.00 69.50 154 GLU A O 1
ATOM 1226 N N . ALA A 1 155 ? 19.254 10.972 -3.375 1.00 62.50 155 ALA A N 1
ATOM 1227 C CA . ALA A 1 155 ? 19.644 9.555 -3.399 1.00 62.50 155 ALA A CA 1
ATOM 1228 C C . ALA A 1 155 ? 20.207 9.025 -2.055 1.00 62.50 155 ALA A C 1
ATOM 1230 O O . ALA A 1 155 ? 20.297 7.809 -1.851 1.00 62.50 155 ALA A O 1
ATOM 1231 N N . TRP A 1 156 ? 20.581 9.925 -1.136 1.00 62.03 156 TRP A N 1
ATOM 1232 C CA . TRP A 1 156 ? 21.053 9.615 0.218 1.00 62.03 156 TRP A CA 1
ATOM 1233 C C . TRP A 1 156 ? 19.964 9.767 1.291 1.00 62.03 156 TRP A C 1
ATOM 1235 O O . TRP A 1 156 ? 20.231 9.552 2.472 1.00 62.03 156 TRP A O 1
ATOM 1245 N N . GLN A 1 157 ? 18.733 10.123 0.917 1.00 67.12 157 GLN A N 1
ATOM 1246 C CA . GLN A 1 157 ? 17.605 10.165 1.843 1.00 67.12 157 GLN A CA 1
ATOM 1247 C C . GLN A 1 157 ? 16.855 8.825 1.844 1.00 67.12 157 GLN A C 1
ATOM 1249 O O . GLN A 1 157 ? 16.574 8.227 0.801 1.00 67.12 157 GLN A O 1
ATOM 1254 N N . GLN A 1 158 ? 16.535 8.323 3.041 1.00 66.31 158 GLN A N 1
ATOM 1255 C CA . GLN A 1 158 ? 15.634 7.178 3.177 1.00 66.31 158 GLN A CA 1
ATOM 1256 C C . GLN A 1 158 ? 14.198 7.678 3.092 1.00 66.31 158 GLN A C 1
ATOM 1258 O O . GLN A 1 158 ? 13.720 8.339 4.014 1.00 66.31 158 GLN A O 1
ATOM 1263 N N . HIS A 1 159 ? 13.521 7.333 2.004 1.00 72.06 159 HIS A N 1
ATOM 1264 C CA . HIS A 1 159 ? 12.086 7.541 1.866 1.00 72.06 159 HIS A CA 1
ATOM 1265 C C . HIS A 1 159 ? 11.317 6.324 2.383 1.00 72.06 159 HIS A C 1
ATOM 1267 O O . HIS A 1 159 ? 11.839 5.204 2.418 1.00 72.06 159 HIS A O 1
ATOM 1273 N N . ASP A 1 160 ? 10.069 6.543 2.799 1.00 77.75 160 ASP A N 1
ATOM 1274 C CA . ASP A 1 160 ? 9.162 5.432 3.062 1.00 77.75 160 ASP A CA 1
ATOM 1275 C C . ASP A 1 160 ? 8.794 4.770 1.726 1.00 77.75 160 ASP A C 1
ATOM 1277 O O . ASP A 1 160 ? 8.401 5.434 0.764 1.00 77.75 160 ASP A O 1
ATOM 1281 N N . VAL A 1 161 ? 8.938 3.446 1.654 1.00 82.19 161 VAL A N 1
ATOM 1282 C CA . VAL A 1 161 ? 8.621 2.676 0.445 1.00 82.19 161 VAL A CA 1
ATOM 1283 C C . VAL A 1 161 ? 7.148 2.814 0.057 1.00 82.19 161 VAL A C 1
ATOM 1285 O O . VAL A 1 161 ? 6.825 2.773 -1.129 1.00 82.19 161 VAL A O 1
ATOM 1288 N N . GLN A 1 162 ? 6.259 3.007 1.037 1.00 82.06 162 GLN A N 1
ATOM 1289 C CA . GLN A 1 162 ? 4.830 3.165 0.788 1.00 82.06 162 GLN A CA 1
ATOM 1290 C C . GLN A 1 162 ? 4.518 4.515 0.138 1.00 82.06 162 GLN A C 1
ATOM 1292 O O . GLN A 1 162 ? 3.760 4.559 -0.830 1.00 82.06 162 GLN A O 1
ATOM 1297 N N . GLU A 1 163 ? 5.163 5.588 0.596 1.00 83.38 163 GLU A N 1
ATOM 1298 C CA . GLU A 1 163 ? 5.026 6.918 -0.002 1.00 83.38 163 GLU A CA 1
ATOM 1299 C C . GLU A 1 163 ? 5.508 6.904 -1.458 1.00 83.38 163 GLU A C 1
ATOM 1301 O O . GLU A 1 163 ? 4.806 7.365 -2.357 1.00 83.38 163 GLU A O 1
ATOM 1306 N N . LEU A 1 164 ? 6.658 6.275 -1.715 1.00 84.25 164 LEU A N 1
ATOM 1307 C CA . LEU A 1 164 ? 7.193 6.132 -3.068 1.00 84.25 164 LEU A CA 1
ATOM 1308 C C . LEU A 1 164 ? 6.274 5.312 -3.984 1.00 84.25 164 LEU A C 1
ATOM 1310 O O . LEU A 1 164 ? 6.070 5.679 -5.142 1.00 84.25 164 LEU A O 1
ATOM 1314 N N . CYS A 1 165 ? 5.720 4.207 -3.476 1.00 89.06 165 CYS A N 1
ATOM 1315 C CA . CYS A 1 165 ? 4.760 3.388 -4.213 1.00 89.06 165 CYS A CA 1
ATOM 1316 C C . CYS A 1 165 ? 3.522 4.209 -4.593 1.00 89.06 165 CYS A C 1
ATOM 1318 O O . CYS A 1 165 ? 3.093 4.179 -5.747 1.00 89.06 165 CYS A O 1
ATOM 1320 N N . ARG A 1 166 ? 3.009 5.022 -3.659 1.00 87.88 166 ARG A N 1
ATOM 1321 C CA . ARG A 1 166 ? 1.860 5.897 -3.906 1.00 87.88 166 ARG A CA 1
ATOM 1322 C C . ARG A 1 166 ? 2.156 6.952 -4.967 1.00 87.88 166 ARG A C 1
ATOM 1324 O O . ARG A 1 166 ? 1.389 7.069 -5.914 1.00 87.88 166 ARG A O 1
ATOM 1331 N N . VAL A 1 167 ? 3.287 7.651 -4.865 1.00 86.12 167 VAL A N 1
ATOM 1332 C CA . VAL A 1 167 ? 3.707 8.648 -5.867 1.00 86.12 167 VAL A CA 1
ATOM 1333 C C . VAL A 1 167 ? 3.827 8.015 -7.256 1.00 86.12 167 VAL A C 1
ATOM 1335 O O . VAL A 1 167 ? 3.410 8.608 -8.251 1.00 86.12 167 VAL A O 1
ATOM 1338 N N . MET A 1 168 ? 4.366 6.795 -7.335 1.00 87.81 168 MET A N 1
ATOM 1339 C CA . MET A 1 168 ? 4.472 6.059 -8.593 1.00 87.81 168 MET A CA 1
ATOM 1340 C C . MET A 1 168 ? 3.095 5.704 -9.162 1.00 87.81 168 MET A C 1
ATOM 1342 O O . MET A 1 168 ? 2.861 5.917 -10.350 1.00 87.81 168 MET A O 1
ATOM 1346 N N . PHE A 1 169 ? 2.183 5.195 -8.333 1.00 90.88 169 PHE A N 1
ATOM 1347 C CA . PHE A 1 169 ? 0.821 4.863 -8.750 1.00 90.88 169 PHE A CA 1
ATOM 1348 C C . PHE A 1 169 ? 0.044 6.102 -9.192 1.00 90.88 169 PHE A C 1
ATOM 1350 O O . PHE A 1 169 ? -0.508 6.092 -10.287 1.00 90.88 169 PHE A O 1
ATOM 1357 N N . ASP A 1 170 ? 0.104 7.201 -8.443 1.00 88.50 170 ASP A N 1
ATOM 1358 C CA . ASP A 1 170 ? -0.565 8.452 -8.806 1.00 88.50 170 ASP A CA 1
ATOM 1359 C C . ASP A 1 170 ? -0.046 9.006 -10.146 1.00 88.50 170 ASP A C 1
ATOM 1361 O O . ASP A 1 170 ? -0.826 9.477 -10.978 1.00 88.50 170 ASP A O 1
ATOM 1365 N N . ALA A 1 171 ? 1.268 8.927 -10.394 1.00 86.88 171 ALA A N 1
ATOM 1366 C CA . ALA A 1 171 ? 1.867 9.349 -11.661 1.00 86.88 171 ALA A CA 1
ATOM 1367 C C . ALA A 1 171 ? 1.419 8.471 -12.843 1.00 86.88 171 ALA A C 1
ATOM 1369 O O . ALA A 1 171 ? 1.150 8.979 -13.939 1.00 86.88 171 ALA A O 1
ATOM 1370 N N . LEU A 1 172 ? 1.322 7.156 -12.628 1.00 88.38 172 LEU A N 1
ATOM 1371 C CA . LEU A 1 172 ? 0.819 6.209 -13.622 1.00 88.38 172 LEU A CA 1
ATOM 1372 C C . LEU A 1 172 ? -0.663 6.451 -13.909 1.00 88.38 172 LEU A C 1
ATOM 1374 O O . LEU A 1 172 ? -1.025 6.608 -15.072 1.00 88.38 172 LEU A O 1
ATOM 1378 N N . GLU A 1 173 ? -1.498 6.575 -12.876 1.00 88.50 173 GLU A N 1
ATOM 1379 C CA . GLU A 1 173 ? -2.925 6.860 -13.026 1.00 88.50 173 GLU A CA 1
ATOM 1380 C C . GLU A 1 173 ? -3.147 8.145 -13.810 1.00 88.50 173 GLU A C 1
ATOM 1382 O O . GLU A 1 173 ? -3.898 8.132 -14.779 1.00 88.50 173 GLU A O 1
ATOM 1387 N N . GLN A 1 174 ? -2.461 9.238 -13.454 1.00 86.12 174 GLN A N 1
ATOM 1388 C CA . GLN A 1 174 ? -2.565 10.520 -14.158 1.00 86.12 174 GLN A CA 1
ATOM 1389 C C . GLN A 1 174 ? -2.232 10.406 -15.645 1.00 86.12 174 GLN A C 1
ATOM 1391 O O . GLN A 1 174 ? -2.944 10.978 -16.471 1.00 86.12 174 GLN A O 1
ATOM 1396 N N . THR A 1 175 ? -1.195 9.641 -15.979 1.00 84.38 175 THR A N 1
ATOM 1397 C CA . THR A 1 175 ? -0.766 9.424 -17.366 1.00 84.38 175 THR A CA 1
ATOM 1398 C C . THR A 1 175 ? -1.733 8.501 -18.120 1.00 84.38 175 THR A C 1
ATOM 1400 O O . THR A 1 175 ? -1.931 8.649 -19.325 1.00 84.38 175 THR A O 1
ATOM 1403 N N . TRP A 1 176 ? -2.368 7.560 -17.422 1.00 84.88 176 TRP A N 1
ATOM 1404 C CA . TRP A 1 176 ? -3.279 6.573 -18.002 1.00 84.88 176 TRP A CA 1
ATOM 1405 C C . TRP A 1 176 ? -4.747 7.002 -18.037 1.00 84.88 176 TRP A C 1
ATOM 1407 O O . TRP A 1 176 ? -5.540 6.296 -18.647 1.00 84.88 176 TRP A O 1
ATOM 1417 N N . LYS A 1 177 ? -5.139 8.153 -17.464 1.00 81.12 177 LYS A N 1
ATOM 1418 C CA . LYS A 1 177 ? -6.554 8.597 -17.372 1.00 81.12 177 LYS A CA 1
ATOM 1419 C C . LYS A 1 177 ? -7.349 8.524 -18.681 1.00 81.12 177 LYS A C 1
ATOM 1421 O O . LYS A 1 177 ? -8.559 8.337 -18.633 1.00 81.12 177 LYS A O 1
ATOM 1426 N N . ASN A 1 178 ? -6.687 8.675 -19.828 1.00 78.94 178 ASN A N 1
ATOM 1427 C CA . ASN A 1 178 ? -7.315 8.671 -21.153 1.00 78.94 178 ASN A CA 1
ATOM 1428 C C . ASN A 1 178 ? -6.944 7.444 -22.003 1.00 78.94 178 ASN A C 1
ATOM 1430 O O . ASN A 1 178 ? -7.098 7.474 -23.223 1.00 78.94 178 ASN A O 1
ATOM 1434 N N . THR A 1 179 ? -6.416 6.388 -21.386 1.00 81.50 179 THR A N 1
ATOM 1435 C CA . THR A 1 179 ? -6.022 5.152 -22.067 1.00 81.50 179 THR A CA 1
ATOM 1436 C C . THR A 1 179 ? -6.787 3.957 -21.501 1.00 81.50 179 THR A C 1
ATOM 1438 O O . THR A 1 179 ? -7.397 4.030 -20.434 1.00 81.50 179 THR A O 1
ATOM 1441 N N . ASP A 1 180 ? -6.731 2.814 -22.186 1.00 77.88 180 ASP A N 1
ATOM 1442 C CA . ASP A 1 180 ? -7.386 1.575 -21.733 1.00 77.88 180 ASP A CA 1
ATOM 1443 C C . ASP A 1 180 ? -6.830 1.053 -20.389 1.00 77.88 180 ASP A C 1
ATOM 1445 O O . ASP A 1 180 ? -7.422 0.182 -19.748 1.00 77.88 180 ASP A O 1
ATOM 1449 N N . GLN A 1 181 ? -5.680 1.581 -19.954 1.00 79.31 181 GLN A N 1
ATOM 1450 C CA . GLN A 1 181 ? -4.994 1.231 -18.712 1.00 79.31 181 GLN A CA 1
ATOM 1451 C C . GLN A 1 181 ? -5.405 2.090 -17.503 1.00 79.31 181 GLN A C 1
ATOM 1453 O O . GLN A 1 181 ? -4.905 1.829 -16.410 1.00 79.31 181 GLN A O 1
ATOM 1458 N N . ALA A 1 182 ? -6.310 3.066 -17.663 1.00 81.31 182 ALA A N 1
ATOM 1459 C CA . ALA A 1 182 ? -6.688 4.026 -16.614 1.00 81.31 182 ALA A CA 1
ATOM 1460 C C . ALA A 1 182 ? -7.027 3.379 -15.261 1.00 81.31 182 ALA A C 1
ATOM 1462 O O . ALA A 1 182 ? -6.716 3.928 -14.211 1.00 81.31 182 ALA A O 1
ATOM 1463 N N . ASP A 1 183 ? -7.654 2.202 -15.298 1.00 84.69 183 ASP A N 1
ATOM 1464 C CA . ASP A 1 183 ? -8.209 1.532 -14.120 1.00 84.69 183 ASP A CA 1
ATOM 1465 C C . ASP A 1 183 ? -7.392 0.307 -13.674 1.00 84.69 183 ASP A C 1
ATOM 1467 O O . ASP A 1 183 ? -7.853 -0.501 -12.875 1.00 84.69 183 ASP A O 1
ATOM 1471 N N . VAL A 1 184 ? -6.187 0.101 -14.220 1.00 89.31 184 VAL A N 1
ATOM 1472 C CA . VAL A 1 184 ? -5.370 -1.083 -13.895 1.00 89.31 184 VAL A CA 1
ATOM 1473 C C . VAL A 1 184 ? -4.950 -1.087 -12.428 1.00 89.31 184 VAL A C 1
ATOM 1475 O O . VAL A 1 184 ? -5.040 -2.126 -11.778 1.00 89.31 184 VAL A O 1
ATOM 1478 N N . ILE A 1 185 ? -4.502 0.057 -11.904 1.00 90.19 185 ILE A N 1
ATOM 1479 C CA . ILE A 1 185 ? -4.032 0.166 -10.515 1.00 90.19 185 ILE A CA 1
ATOM 1480 C C . ILE A 1 185 ? -5.183 -0.120 -9.558 1.00 90.19 185 ILE A C 1
ATOM 1482 O O . ILE A 1 185 ? -5.052 -0.980 -8.690 1.00 90.19 185 ILE A O 1
ATOM 1486 N N . ASN A 1 186 ? -6.335 0.501 -9.801 1.00 90.81 186 ASN A N 1
ATOM 1487 C CA . ASN A 1 186 ? -7.554 0.249 -9.049 1.00 90.81 186 ASN A CA 1
ATOM 1488 C C . ASN A 1 186 ? -7.966 -1.228 -9.086 1.00 90.81 186 ASN A C 1
ATOM 1490 O O . ASN A 1 186 ? -8.129 -1.860 -8.049 1.00 90.81 186 ASN A O 1
ATOM 1494 N N . LYS A 1 187 ? -8.046 -1.837 -10.273 1.00 91.44 187 LYS A N 1
ATOM 1495 C CA . LYS A 1 187 ? -8.428 -3.253 -10.411 1.00 91.44 187 LYS A CA 1
ATOM 1496 C C . LYS A 1 187 ? -7.496 -4.216 -9.681 1.00 91.44 187 LYS A C 1
ATOM 1498 O O . LYS A 1 187 ? -7.952 -5.260 -9.220 1.00 91.44 187 LYS A O 1
ATOM 1503 N N . LEU A 1 188 ? -6.201 -3.910 -9.633 1.00 93.44 188 LEU A N 1
ATOM 1504 C CA . LEU A 1 188 ? -5.204 -4.802 -9.048 1.00 93.44 188 LEU A CA 1
ATOM 1505 C C . LEU A 1 188 ? -5.022 -4.576 -7.547 1.00 93.44 188 LEU A C 1
ATOM 1507 O O . LEU A 1 188 ? -4.960 -5.557 -6.815 1.00 93.44 188 LEU A O 1
ATOM 1511 N N . TYR A 1 189 ? -4.944 -3.324 -7.095 1.00 93.88 189 TYR A N 1
ATOM 1512 C CA . TYR A 1 189 ? -4.500 -2.966 -5.743 1.00 93.88 189 TYR A CA 1
ATOM 1513 C C . TYR A 1 189 ? -5.583 -2.322 -4.869 1.00 93.88 189 TYR A C 1
ATOM 1515 O O . TYR A 1 189 ? -5.392 -2.227 -3.658 1.00 93.88 189 TYR A O 1
ATOM 1523 N N . GLN A 1 190 ? -6.719 -1.887 -5.426 1.00 94.75 190 GLN A N 1
ATOM 1524 C CA . GLN A 1 190 ? -7.746 -1.188 -4.648 1.00 94.75 190 GLN A CA 1
ATOM 1525 C C . GLN A 1 190 ? -8.680 -2.149 -3.915 1.00 94.75 190 GLN A C 1
ATOM 1527 O O . GLN A 1 190 ? -9.390 -2.955 -4.516 1.00 94.75 190 GLN A O 1
ATOM 1532 N N . GLY A 1 191 ? -8.713 -2.016 -2.593 1.00 94.69 191 GLY A N 1
ATOM 1533 C CA . GLY A 1 191 ? -9.731 -2.597 -1.730 1.00 94.69 191 GLY A CA 1
ATOM 1534 C C . GLY A 1 191 ? -10.739 -1.558 -1.243 1.00 94.69 191 GLY A C 1
ATOM 1535 O O . GLY A 1 191 ? -10.575 -0.349 -1.438 1.00 94.69 191 GLY A O 1
ATOM 1536 N N . GLN A 1 192 ? -11.792 -2.038 -0.585 1.00 94.94 192 GLN A N 1
ATOM 1537 C CA . GLN A 1 192 ? -12.841 -1.208 0.004 1.00 94.94 192 GLN A CA 1
ATOM 1538 C C . GLN A 1 192 ? -12.938 -1.451 1.506 1.00 94.94 192 GLN A C 1
ATOM 1540 O O . GLN A 1 192 ? -12.965 -2.596 1.966 1.00 94.94 192 GLN A O 1
ATOM 1545 N N . LEU A 1 193 ? -13.053 -0.364 2.262 1.00 94.44 193 LEU A N 1
ATOM 1546 C CA . LEU A 1 193 ? -13.265 -0.377 3.701 1.00 94.44 193 LEU A CA 1
ATOM 1547 C C . LEU A 1 193 ? -14.453 0.509 4.090 1.00 94.44 193 LEU A C 1
ATOM 1549 O O . LEU A 1 193 ? -14.877 1.397 3.347 1.00 94.44 193 LEU A O 1
ATOM 1553 N N . LYS A 1 194 ? -15.002 0.254 5.271 1.00 94.19 194 LYS A N 1
ATOM 1554 C CA . LYS A 1 194 ? -16.089 1.005 5.892 1.00 94.19 194 LYS A CA 1
ATOM 1555 C C . LYS A 1 194 ? -15.591 1.561 7.225 1.00 94.19 194 LYS A C 1
ATOM 1557 O O . LYS A 1 194 ? -15.370 0.788 8.153 1.00 94.19 194 LYS A O 1
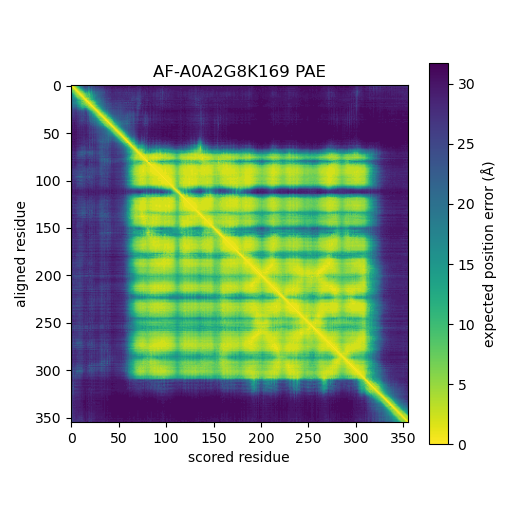ATOM 1562 N N . ASP A 1 195 ? -15.430 2.879 7.313 1.00 94.31 195 ASP A N 1
ATOM 1563 C CA . ASP A 1 195 ? -15.221 3.599 8.578 1.00 94.31 195 ASP A CA 1
ATOM 1564 C C . ASP A 1 195 ? -16.593 3.868 9.191 1.00 94.31 195 ASP A C 1
ATOM 1566 O O . ASP A 1 195 ? -17.448 4.494 8.557 1.00 94.31 195 ASP A O 1
ATOM 1570 N N . TYR A 1 196 ? -16.838 3.334 10.384 1.00 94.31 196 TYR A N 1
ATOM 1571 C CA . TYR A 1 196 ? -18.116 3.475 11.064 1.00 94.31 196 TYR A CA 1
ATOM 1572 C C . TYR A 1 196 ? -17.943 4.024 12.476 1.00 94.31 196 TYR A C 1
ATOM 1574 O O . TYR A 1 196 ? -16.991 3.713 13.187 1.00 94.31 196 TYR A O 1
ATOM 1582 N N . VAL A 1 197 ? -18.925 4.818 12.901 1.00 94.62 197 VAL A N 1
ATOM 1583 C CA . VAL A 1 197 ? -19.063 5.333 14.261 1.00 94.62 197 VAL A CA 1
ATOM 1584 C C . VAL A 1 197 ? -20.464 5.007 14.753 1.00 94.62 197 VAL A C 1
ATOM 1586 O O . VAL A 1 197 ? -21.459 5.503 14.219 1.00 94.62 197 VAL A O 1
ATOM 1589 N N . LYS A 1 198 ? -20.549 4.175 15.788 1.00 94.50 198 LYS A N 1
ATOM 1590 C CA . LYS A 1 198 ? -21.799 3.734 16.403 1.00 94.50 198 LYS A CA 1
ATOM 1591 C C . LYS A 1 198 ? -21.959 4.354 17.784 1.00 94.50 198 LYS A C 1
ATOM 1593 O O . LYS A 1 198 ? -21.195 4.057 18.697 1.00 94.50 198 LYS A O 1
ATOM 1598 N N . CYS A 1 199 ? -22.976 5.194 17.949 1.00 94.38 199 CYS A N 1
ATOM 1599 C CA . CYS A 1 199 ? -23.325 5.777 19.244 1.00 94.38 199 CYS A CA 1
ATOM 1600 C C . CYS A 1 199 ? -23.804 4.683 20.211 1.00 94.38 199 CYS A C 1
ATOM 1602 O O . CYS A 1 199 ? -24.700 3.911 19.863 1.00 94.38 199 CYS A O 1
ATOM 1604 N N . GLN A 1 200 ? -23.251 4.637 21.424 1.00 93.44 200 GLN A N 1
ATOM 1605 C CA . GLN A 1 200 ? -23.641 3.640 22.425 1.00 93.44 200 GLN A CA 1
ATOM 1606 C C . GLN A 1 200 ? -24.993 3.943 23.083 1.00 93.44 200 GLN A C 1
ATOM 1608 O O . GLN A 1 200 ? -25.669 3.026 23.534 1.00 93.44 200 GLN A O 1
ATOM 1613 N N . GLU A 1 201 ? -25.426 5.207 23.109 1.00 90.44 201 GLU A N 1
ATOM 1614 C CA . GLU A 1 201 ? -26.691 5.574 23.755 1.00 90.44 201 GLU A CA 1
ATOM 1615 C C . GLU A 1 201 ? -27.924 5.296 22.883 1.00 90.44 201 GLU A C 1
ATOM 1617 O O . GLU A 1 201 ? -28.896 4.712 23.353 1.00 90.44 201 GLU A O 1
ATOM 1622 N N . CYS A 1 202 ? -27.912 5.727 21.615 1.00 90.94 202 CYS A N 1
ATOM 1623 C CA . CYS A 1 202 ? -29.062 5.574 20.710 1.00 90.94 202 CYS A CA 1
ATOM 1624 C C . CYS A 1 202 ? -28.891 4.473 19.656 1.00 90.94 202 CYS A C 1
ATOM 1626 O O . CYS A 1 202 ? -29.811 4.228 18.877 1.00 90.94 202 CYS A O 1
ATOM 1628 N N . GLY A 1 203 ? -27.712 3.849 19.572 1.00 90.25 203 GLY A N 1
ATOM 1629 C CA . GLY A 1 203 ? -27.412 2.804 18.593 1.00 90.25 203 GLY A CA 1
ATOM 1630 C C . GLY A 1 203 ? -27.263 3.287 17.147 1.00 90.25 203 GLY A C 1
ATOM 1631 O O . GLY A 1 203 ? -27.114 2.456 16.253 1.00 90.25 203 GLY A O 1
ATOM 1632 N N . ASN A 1 204 ? -27.305 4.600 16.886 1.00 91.75 204 ASN A N 1
ATOM 1633 C CA . ASN A 1 204 ? -27.149 5.135 15.536 1.00 91.75 204 ASN A CA 1
ATOM 1634 C C . ASN A 1 204 ? -25.731 4.911 15.006 1.00 91.75 204 ASN A C 1
ATOM 1636 O O . ASN A 1 204 ? -24.767 5.340 15.640 1.00 91.75 204 ASN A O 1
ATOM 1640 N N . GLU A 1 205 ? -25.630 4.313 13.822 1.00 91.88 205 GLU A N 1
ATOM 1641 C CA . GLU A 1 205 ? -24.378 4.105 13.100 1.00 91.88 205 GLU A CA 1
ATOM 1642 C C . GLU A 1 205 ? -24.270 5.118 11.955 1.00 91.88 205 GLU A C 1
ATOM 1644 O O . GLU A 1 205 ? -25.138 5.183 11.084 1.00 91.88 205 GLU A O 1
ATOM 1649 N N . SER A 1 206 ? -23.212 5.925 11.976 1.00 91.75 206 SER A N 1
ATOM 1650 C CA . SER A 1 206 ? -22.756 6.696 10.821 1.00 91.75 206 SER A CA 1
ATOM 1651 C C . SER A 1 206 ? -21.631 5.914 10.163 1.00 91.75 206 SER A C 1
ATOM 1653 O O . SER A 1 206 ? -20.697 5.524 10.856 1.00 91.75 206 SER A O 1
ATOM 1655 N N . ALA A 1 207 ? -21.708 5.666 8.857 1.00 93.75 207 ALA A N 1
ATOM 1656 C CA . ALA A 1 207 ? -20.683 4.917 8.143 1.00 93.75 207 ALA A CA 1
ATOM 1657 C C . ALA A 1 207 ? -20.306 5.593 6.825 1.00 93.75 207 ALA A C 1
ATOM 1659 O O . ALA A 1 207 ? -21.172 6.046 6.073 1.00 93.75 207 ALA A O 1
ATOM 1660 N N . ARG A 1 208 ? -19.007 5.611 6.529 1.00 94.88 208 ARG A N 1
ATOM 1661 C CA . ARG A 1 208 ? -18.416 6.100 5.287 1.00 94.88 208 ARG A CA 1
ATOM 1662 C C . ARG A 1 208 ? -17.664 4.961 4.610 1.00 94.88 208 ARG A C 1
ATOM 1664 O O . ARG A 1 208 ? -16.924 4.226 5.253 1.00 94.88 208 ARG A O 1
ATOM 1671 N N . LYS A 1 209 ? -17.865 4.820 3.301 1.00 95.38 209 LYS A N 1
ATOM 1672 C CA . LYS A 1 209 ? -17.070 3.907 2.478 1.00 95.38 209 LYS A CA 1
ATOM 1673 C C . LYS A 1 209 ? -15.827 4.635 1.987 1.00 95.38 209 LYS A C 1
ATOM 1675 O O . LYS A 1 209 ? -15.942 5.748 1.476 1.00 95.38 209 LYS A O 1
ATOM 1680 N N . ASP A 1 210 ? -14.686 3.984 2.125 1.00 93.62 210 ASP A N 1
ATOM 1681 C CA . ASP A 1 210 ? -13.385 4.463 1.678 1.00 93.62 210 ASP A CA 1
ATOM 1682 C C . ASP A 1 210 ? -12.646 3.364 0.915 1.00 93.62 210 ASP A C 1
ATOM 1684 O O . ASP A 1 210 ? -12.997 2.183 0.968 1.00 93.62 210 ASP A O 1
ATOM 1688 N N . PHE A 1 211 ? -11.621 3.775 0.179 1.00 93.94 211 PHE A N 1
ATOM 1689 C CA . PHE A 1 211 ? -10.775 2.889 -0.606 1.00 93.94 211 PHE A CA 1
ATOM 1690 C C . PHE A 1 211 ? -9.363 2.870 -0.036 1.00 93.94 211 PHE A C 1
ATOM 1692 O O . PHE A 1 211 ? -8.891 3.876 0.497 1.00 93.94 211 PHE A O 1
ATOM 1699 N N . PHE A 1 212 ? -8.674 1.745 -0.195 1.00 93.81 212 PHE A N 1
ATOM 1700 C CA . PHE A 1 212 ? -7.275 1.603 0.194 1.00 93.81 212 PHE A CA 1
ATOM 1701 C C . PHE A 1 212 ? -6.479 0.899 -0.904 1.00 93.81 212 PHE A C 1
ATOM 1703 O O . PHE A 1 212 ? -7.031 0.081 -1.632 1.00 93.81 212 PHE A O 1
ATOM 1710 N N . LEU A 1 213 ? -5.190 1.223 -1.011 1.00 93.19 213 LEU A N 1
ATOM 1711 C CA . LEU A 1 213 ? -4.224 0.543 -1.893 1.00 93.19 213 LEU A CA 1
ATOM 1712 C C . LEU A 1 213 ? -3.217 -0.302 -1.094 1.00 93.19 213 LEU A C 1
ATOM 1714 O O . LEU A 1 213 ? -2.557 -1.193 -1.622 1.00 93.19 213 LEU A O 1
ATOM 1718 N N . ASP A 1 214 ? -3.104 -0.005 0.197 1.00 93.38 214 ASP A N 1
ATOM 1719 C CA . ASP A 1 214 ? -2.234 -0.656 1.159 1.00 93.38 214 ASP A CA 1
ATOM 1720 C C . ASP A 1 214 ? -2.919 -0.665 2.533 1.00 93.38 214 ASP A C 1
ATOM 1722 O O . ASP A 1 214 ? -3.801 0.155 2.807 1.00 93.38 214 ASP A O 1
ATOM 1726 N N . ILE A 1 215 ? -2.540 -1.622 3.381 1.00 93.75 215 ILE A N 1
ATOM 1727 C CA . ILE A 1 215 ? -2.995 -1.700 4.771 1.00 93.75 215 ILE A CA 1
ATOM 1728 C C . ILE A 1 215 ? -1.791 -1.453 5.685 1.00 93.75 215 ILE A C 1
ATOM 1730 O O . ILE A 1 215 ? -0.883 -2.291 5.743 1.00 93.75 215 ILE A O 1
ATOM 1734 N N . PRO A 1 216 ? -1.759 -0.325 6.414 1.00 92.75 216 PRO A N 1
ATOM 1735 C CA . PRO A 1 216 ? -0.711 -0.054 7.382 1.00 92.75 216 PRO A CA 1
ATOM 1736 C C . PRO A 1 216 ? -0.955 -0.811 8.692 1.00 92.75 216 PRO A C 1
ATOM 1738 O O . PRO A 1 216 ? -1.820 -0.443 9.485 1.00 92.75 216 PRO A O 1
ATOM 1741 N N . LEU A 1 217 ? -0.131 -1.819 8.959 1.00 92.88 217 LEU A N 1
ATOM 1742 C CA . LEU A 1 217 ? -0.183 -2.627 10.173 1.00 92.88 217 LEU A CA 1
ATOM 1743 C C . LEU A 1 217 ? 0.739 -2.050 11.243 1.00 92.88 217 LEU A C 1
ATOM 1745 O O . LEU A 1 217 ? 1.966 -2.023 11.101 1.00 92.88 217 LEU A O 1
ATOM 1749 N N . VAL A 1 218 ? 0.126 -1.579 12.326 1.00 90.94 218 VAL A N 1
ATOM 1750 C CA . VAL A 1 218 ? 0.827 -1.155 13.540 1.00 90.94 218 VAL A CA 1
ATOM 1751 C C . VAL A 1 218 ? 1.382 -2.397 14.227 1.00 90.94 218 VAL A C 1
ATOM 1753 O O . VAL A 1 218 ? 0.667 -3.374 14.387 1.00 90.94 218 VAL A O 1
ATOM 1756 N N . ILE A 1 219 ? 2.654 -2.369 14.625 1.00 89.81 219 ILE A N 1
ATOM 1757 C CA . ILE A 1 219 ? 3.312 -3.519 15.271 1.00 89.81 219 ILE A CA 1
ATOM 1758 C C . ILE A 1 219 ? 3.169 -3.462 16.783 1.00 89.81 219 ILE A C 1
ATOM 1760 O O . ILE A 1 219 ? 3.020 -4.490 17.433 1.00 89.81 219 ILE A O 1
ATOM 1764 N N . ARG A 1 220 ? 3.231 -2.256 17.344 1.00 87.62 220 ARG A N 1
ATOM 1765 C CA . ARG A 1 220 ? 3.110 -2.014 18.773 1.00 87.62 220 ARG A CA 1
ATOM 1766 C C . ARG A 1 220 ? 1.943 -1.057 19.001 1.00 87.62 220 ARG A C 1
ATOM 1768 O O . ARG A 1 220 ? 2.003 0.062 18.493 1.00 87.62 220 ARG A O 1
ATOM 1775 N N . PRO A 1 221 ? 0.883 -1.472 19.711 1.00 83.44 221 PRO A N 1
ATOM 1776 C CA . PRO A 1 221 ? -0.210 -0.573 20.030 1.00 83.44 221 PRO A CA 1
ATOM 1777 C C . PRO A 1 221 ? 0.287 0.598 20.878 1.00 83.44 221 PRO A C 1
ATOM 1779 O O . PRO A 1 221 ? 1.222 0.465 21.673 1.00 83.44 221 PRO A O 1
ATOM 1782 N N . PHE A 1 222 ? -0.360 1.749 20.713 1.00 76.94 222 PHE A N 1
ATOM 1783 C CA . PHE A 1 222 ? 0.005 2.960 21.435 1.00 76.94 222 PHE A CA 1
ATOM 1784 C C . PHE A 1 222 ? -0.073 2.735 22.953 1.00 76.94 222 PHE A C 1
ATOM 1786 O O . PHE A 1 222 ? -1.081 2.258 23.470 1.00 76.94 222 PHE A O 1
ATOM 1793 N N . GLY A 1 223 ? 1.004 3.067 23.669 1.00 73.69 223 GLY A N 1
ATOM 1794 C CA . GLY A 1 223 ? 1.081 2.919 25.127 1.00 73.69 223 GLY A CA 1
ATOM 1795 C C . GLY A 1 223 ? 1.320 1.491 25.639 1.00 73.69 223 GLY A C 1
ATOM 1796 O O . GLY A 1 223 ? 1.385 1.300 26.850 1.00 73.69 223 GLY A O 1
ATOM 1797 N N . SER A 1 224 ? 1.485 0.500 24.756 1.00 79.25 224 SER A N 1
ATOM 1798 C CA . SER A 1 224 ? 1.868 -0.867 25.127 1.00 79.25 224 SER A CA 1
ATOM 1799 C C . SER A 1 224 ? 3.352 -1.108 24.869 1.00 79.25 224 SER A C 1
ATOM 1801 O O . SER A 1 224 ? 3.887 -0.692 23.845 1.00 79.25 224 SER A O 1
ATOM 1803 N N . GLU A 1 225 ? 4.021 -1.848 25.753 1.00 75.81 225 GLU A N 1
ATOM 1804 C CA . GLU A 1 225 ? 5.372 -2.371 25.491 1.00 75.81 225 GLU A CA 1
ATOM 1805 C C . GLU A 1 225 ? 5.347 -3.664 24.663 1.00 75.81 225 GLU A C 1
ATOM 1807 O O . GLU A 1 225 ? 6.356 -4.051 24.073 1.00 75.81 225 GLU A O 1
ATOM 1812 N N . ARG A 1 226 ? 4.192 -4.336 24.597 1.00 84.69 226 ARG A N 1
ATOM 1813 C CA . ARG A 1 226 ? 4.024 -5.608 23.895 1.00 84.69 226 ARG A CA 1
ATOM 1814 C C . ARG A 1 226 ? 3.618 -5.366 22.446 1.00 84.69 226 ARG A C 1
ATOM 1816 O O . ARG A 1 226 ? 2.570 -4.775 22.196 1.00 84.69 226 ARG A O 1
ATOM 1823 N N . ALA A 1 227 ? 4.434 -5.862 21.522 1.00 88.00 227 ALA A N 1
ATOM 1824 C CA . ALA A 1 227 ? 4.124 -5.922 20.099 1.00 88.00 227 ALA A CA 1
ATOM 1825 C C . ALA A 1 227 ? 3.215 -7.116 19.755 1.00 88.00 227 ALA A C 1
ATOM 1827 O O . ALA A 1 227 ? 3.219 -8.126 20.467 1.00 88.00 227 ALA A O 1
ATOM 1828 N N . TYR A 1 228 ? 2.488 -7.002 18.645 1.00 92.06 228 TYR A N 1
ATOM 1829 C CA . TYR A 1 228 ? 1.766 -8.116 18.033 1.00 92.06 228 TYR A CA 1
ATOM 1830 C C . TYR A 1 228 ? 2.754 -9.157 17.497 1.00 92.06 228 TYR A C 1
ATOM 1832 O O . TYR A 1 228 ? 3.786 -8.816 16.909 1.00 92.06 228 TYR A O 1
ATOM 1840 N N . GLY A 1 229 ? 2.446 -10.432 17.723 1.00 91.19 229 GLY A N 1
ATOM 1841 C CA . GLY A 1 229 ? 3.300 -11.562 17.366 1.00 91.19 229 GLY A CA 1
ATOM 1842 C C . GLY A 1 229 ? 3.143 -12.022 15.919 1.00 91.19 229 GLY A C 1
ATOM 1843 O O . GLY A 1 229 ? 4.055 -12.671 15.397 1.00 91.19 229 GLY A O 1
ATOM 1844 N N . SER A 1 230 ? 2.035 -11.678 15.259 1.00 94.19 230 SER A N 1
ATOM 1845 C CA . SER A 1 230 ? 1.748 -12.092 13.885 1.00 94.19 230 SER A CA 1
ATOM 1846 C C . SER A 1 230 ? 1.007 -11.025 13.068 1.00 94.19 230 SER A C 1
ATOM 1848 O O . SER A 1 230 ? 0.523 -10.027 13.606 1.00 94.19 230 SER A O 1
ATOM 1850 N N . VAL A 1 231 ? 0.963 -11.210 11.746 1.00 94.12 231 VAL A N 1
ATOM 1851 C CA . VAL A 1 231 ? 0.217 -10.338 10.824 1.00 94.12 231 VAL A CA 1
ATOM 1852 C C . VAL A 1 231 ? -1.288 -10.429 11.067 1.00 94.12 231 VAL A C 1
ATOM 1854 O O . VAL A 1 231 ? -1.961 -9.406 11.032 1.00 94.12 231 VAL A O 1
ATOM 1857 N N . GLU A 1 232 ? -1.801 -11.620 11.351 1.00 93.25 232 GLU A N 1
ATOM 1858 C CA . GLU A 1 232 ? -3.206 -11.887 11.666 1.00 93.25 232 GLU A CA 1
ATOM 1859 C C . GLU A 1 232 ? -3.648 -11.069 12.882 1.00 93.25 232 GLU A C 1
ATOM 1861 O O . GLU A 1 232 ? -4.594 -10.291 12.783 1.00 93.25 232 GLU A O 1
ATOM 1866 N N . GLU A 1 233 ? -2.882 -11.136 13.978 1.00 92.62 233 GLU A N 1
ATOM 1867 C CA . GLU A 1 233 ? -3.142 -10.362 15.199 1.00 92.62 233 GLU A CA 1
ATOM 1868 C C . GLU A 1 233 ? -3.131 -8.848 14.917 1.00 92.62 233 GLU A C 1
ATOM 1870 O O . GLU A 1 233 ? -3.972 -8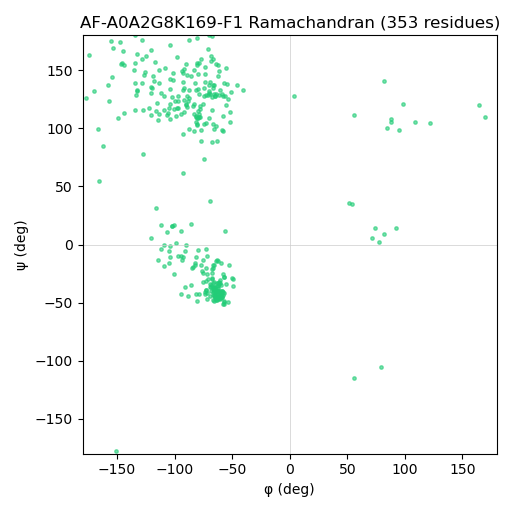.101 15.417 1.00 92.62 233 GLU A O 1
ATOM 1875 N N . ALA A 1 234 ? -2.211 -8.380 14.067 1.00 93.56 234 ALA A N 1
ATOM 1876 C CA . ALA A 1 234 ? -2.142 -6.972 13.687 1.00 93.56 234 ALA A CA 1
ATOM 1877 C C . ALA A 1 234 ? -3.322 -6.526 12.799 1.00 93.56 234 ALA A C 1
ATOM 1879 O O . ALA A 1 234 ? -3.758 -5.379 12.907 1.00 93.56 234 ALA A O 1
ATOM 1880 N N . ILE A 1 235 ? -3.848 -7.398 11.929 1.00 93.38 235 ILE A N 1
ATOM 1881 C CA . ILE A 1 235 ? -5.032 -7.110 11.101 1.00 93.38 235 ILE A CA 1
ATOM 1882 C C . ILE A 1 235 ? -6.304 -7.126 11.958 1.00 93.38 235 ILE A C 1
ATOM 1884 O O . ILE A 1 235 ? -7.145 -6.241 11.809 1.00 93.38 235 ILE A O 1
ATOM 1888 N N . GLU A 1 236 ? -6.438 -8.073 12.886 1.00 91.31 236 GLU A N 1
ATOM 1889 C CA . GLU A 1 236 ? -7.543 -8.097 13.853 1.00 91.31 236 GLU A CA 1
ATOM 1890 C C . GLU A 1 236 ? -7.557 -6.824 14.702 1.00 91.31 236 GLU A C 1
ATOM 1892 O O . GLU A 1 236 ? -8.590 -6.168 14.850 1.00 91.31 236 GLU A O 1
ATOM 1897 N N . ALA A 1 237 ? -6.388 -6.408 15.193 1.00 90.88 237 ALA A N 1
ATOM 1898 C CA . ALA A 1 237 ? -6.252 -5.151 15.912 1.00 90.88 237 ALA A CA 1
ATOM 1899 C C . ALA A 1 237 ? -6.594 -3.928 15.046 1.00 90.88 237 ALA A C 1
ATOM 1901 O O . ALA A 1 237 ? -7.135 -2.956 15.564 1.00 90.88 237 ALA A O 1
ATOM 1902 N N . PHE A 1 238 ? -6.313 -3.973 13.739 1.00 91.88 238 PHE A N 1
ATOM 1903 C CA . PHE A 1 238 ? -6.642 -2.895 12.802 1.00 91.88 238 PHE A CA 1
ATOM 1904 C C . PHE A 1 238 ? -8.158 -2.702 12.620 1.00 91.88 238 PHE A C 1
ATOM 1906 O O . PHE A 1 238 ? -8.604 -1.575 12.405 1.00 91.88 238 PHE A O 1
ATOM 1913 N N . VAL A 1 239 ? -8.955 -3.772 12.708 1.00 91.94 239 VAL A N 1
ATOM 1914 C CA . VAL A 1 239 ? -10.428 -3.695 12.607 1.00 91.94 239 VAL A CA 1
ATOM 1915 C C . VAL A 1 239 ? -11.135 -3.581 13.958 1.00 91.94 239 VAL A C 1
ATOM 1917 O O . VAL A 1 239 ? -12.327 -3.262 14.007 1.00 91.94 239 VAL A O 1
ATOM 1920 N N . SER A 1 240 ? -10.418 -3.833 15.055 1.00 91.12 240 SER A N 1
ATOM 1921 C CA . SER A 1 240 ? -10.960 -3.748 16.407 1.00 91.12 240 SER A CA 1
ATOM 1922 C C . SER A 1 240 ? -11.501 -2.338 16.694 1.00 91.12 240 SER A C 1
ATOM 1924 O O . SER A 1 240 ? -10.805 -1.351 16.442 1.00 91.12 240 SER A O 1
ATOM 1926 N N . PRO A 1 241 ? -12.740 -2.204 17.201 1.00 92.12 241 PRO A N 1
ATOM 1927 C CA . PRO A 1 241 ? -13.322 -0.901 17.473 1.00 92.12 241 PRO A CA 1
ATOM 1928 C C . PRO A 1 241 ? -12.636 -0.210 18.655 1.00 92.12 241 PRO A C 1
ATOM 1930 O O . PRO A 1 241 ? -12.411 -0.798 19.712 1.00 92.12 241 PRO A O 1
ATOM 1933 N N . GLU A 1 242 ? -12.389 1.082 18.493 1.00 91.38 242 GLU A N 1
ATOM 1934 C CA . GLU A 1 242 ? -11.934 1.992 19.532 1.00 91.38 242 GLU A CA 1
ATOM 1935 C C . GLU A 1 242 ? -13.134 2.671 20.204 1.00 91.38 242 GLU A C 1
ATOM 1937 O O . GLU A 1 242 ? -14.104 3.078 19.551 1.00 91.38 242 GLU A O 1
ATOM 1942 N N . THR A 1 243 ? -13.066 2.832 21.523 1.00 93.06 243 THR A N 1
ATOM 1943 C CA . THR A 1 243 ? -14.090 3.551 22.286 1.00 93.06 243 THR A CA 1
ATOM 1944 C C . THR A 1 243 ? -13.756 5.036 22.349 1.00 93.06 243 THR A C 1
ATOM 1946 O O . THR A 1 243 ? -12.689 5.435 22.804 1.00 93.06 243 THR A O 1
ATOM 1949 N N . LEU A 1 244 ? -14.695 5.861 21.897 1.00 91.94 244 LEU A N 1
ATOM 1950 C CA . LEU A 1 244 ? -14.663 7.313 21.998 1.00 91.94 244 LEU A CA 1
ATOM 1951 C C . LEU A 1 244 ? -15.396 7.738 23.273 1.00 91.94 244 LEU A C 1
ATOM 1953 O O . LEU A 1 244 ? -16.619 7.873 23.253 1.00 91.94 244 LEU A O 1
ATOM 1957 N N . ASP A 1 245 ? -14.662 7.944 24.363 1.00 91.00 245 ASP A N 1
ATOM 1958 C CA . ASP A 1 245 ? -15.187 8.332 25.675 1.00 91.00 245 ASP A CA 1
ATOM 1959 C C . ASP A 1 245 ? -14.470 9.569 26.260 1.00 91.00 245 ASP A C 1
ATOM 1961 O O . ASP A 1 245 ? -13.555 10.152 25.665 1.00 91.00 245 ASP A O 1
ATOM 1965 N N . GLY A 1 246 ? -14.947 10.041 27.416 1.00 91.12 246 GLY A N 1
ATOM 1966 C CA . GLY A 1 246 ? -14.318 11.126 28.175 1.00 91.12 246 GLY A CA 1
ATOM 1967 C C . GLY A 1 246 ? -14.131 12.422 27.374 1.00 91.12 246 GLY A C 1
ATOM 1968 O O . GLY A 1 246 ? -15.093 13.089 26.993 1.00 91.12 246 GLY A O 1
ATOM 1969 N N . SER A 1 247 ? -12.879 12.819 27.132 1.00 88.50 247 SER A N 1
ATOM 1970 C CA . SER A 1 247 ? -12.560 14.020 26.344 1.00 88.50 247 SER A CA 1
ATOM 1971 C C . SER A 1 247 ? -12.809 13.855 24.841 1.00 88.50 247 SER A C 1
ATOM 1973 O O . SER A 1 247 ? -12.968 14.859 24.145 1.00 88.50 247 SER A O 1
ATOM 1975 N N . ASN A 1 248 ? -12.865 12.614 24.351 1.00 90.56 248 ASN A N 1
ATOM 1976 C CA . ASN A 1 248 ? -12.952 12.260 22.934 1.00 90.56 248 ASN A CA 1
ATOM 1977 C C . ASN A 1 248 ? -14.371 11.854 22.501 1.00 90.56 248 ASN A C 1
ATOM 1979 O O . ASN A 1 248 ? -14.545 11.286 21.426 1.00 90.56 248 ASN A O 1
ATOM 1983 N N . GLN A 1 249 ? -15.389 12.161 23.311 1.00 91.00 249 GLN A N 1
ATOM 1984 C CA . GLN A 1 249 ? -16.783 11.826 23.020 1.00 91.00 249 GLN A CA 1
ATOM 1985 C C . GLN A 1 249 ? -17.260 12.338 21.657 1.00 91.00 249 GLN A C 1
ATOM 1987 O O . GLN A 1 249 ? -17.047 13.497 21.276 1.00 91.00 249 GLN A O 1
ATOM 1992 N N . TYR A 1 250 ? -18.004 11.480 20.965 1.00 91.25 250 TYR A N 1
ATOM 1993 C CA . TYR A 1 250 ? -18.593 11.761 19.665 1.00 91.25 250 TYR A CA 1
ATOM 1994 C C . TYR A 1 250 ? -19.866 12.602 19.810 1.00 91.25 250 TYR A C 1
ATOM 1996 O O . TYR A 1 250 ? -20.739 12.315 20.629 1.00 91.25 250 TYR A O 1
ATOM 2004 N N . PHE A 1 251 ? -20.008 13.648 18.994 1.00 91.62 251 PHE A N 1
ATOM 2005 C CA . PHE A 1 251 ? -21.254 14.407 18.932 1.00 91.62 251 PHE A CA 1
ATOM 2006 C C . PHE A 1 251 ? -22.274 13.663 18.069 1.00 91.62 251 PHE A C 1
ATOM 2008 O O . PHE A 1 251 ? -22.137 13.591 16.849 1.00 91.62 251 PHE A O 1
ATOM 2015 N N . CYS A 1 252 ? -23.308 13.113 18.703 1.00 91.00 252 CYS A N 1
ATOM 2016 C CA . CYS A 1 252 ? -24.354 12.387 18.002 1.00 91.00 252 CYS A CA 1
ATOM 2017 C C . CYS A 1 252 ? -25.475 13.340 17.576 1.00 91.00 252 CYS A C 1
ATOM 2019 O O . CYS A 1 252 ? -26.164 13.901 18.425 1.00 91.00 252 CYS A O 1
ATOM 2021 N N . GLU A 1 253 ? -25.722 13.460 16.271 1.00 91.12 253 GLU A N 1
ATOM 2022 C CA . GLU A 1 253 ? -26.787 14.318 15.726 1.00 91.12 253 GLU A CA 1
ATOM 2023 C C . GLU A 1 253 ? -28.194 13.882 16.165 1.00 91.12 253 GLU A C 1
ATOM 2025 O O . GLU A 1 253 ? -29.057 14.725 16.393 1.00 91.12 253 GLU A O 1
ATOM 2030 N N . LYS A 1 254 ? -28.430 12.573 16.352 1.00 90.56 254 LYS A N 1
ATOM 2031 C CA . LYS A 1 254 ? -29.726 12.058 16.831 1.00 90.56 254 LYS A CA 1
ATOM 2032 C C . LYS A 1 254 ? -29.975 12.343 18.311 1.00 90.56 254 LYS A C 1
ATOM 2034 O O . LYS A 1 254 ? -31.101 12.660 18.680 1.00 90.56 254 LYS A O 1
ATOM 2039 N N . CYS A 1 255 ? -28.947 12.233 19.155 1.00 89.50 255 CYS A N 1
ATOM 2040 C CA . CYS A 1 255 ? -29.054 12.576 20.579 1.00 89.50 255 CYS A CA 1
ATOM 2041 C C . CYS A 1 255 ? -28.901 14.084 20.834 1.00 89.50 255 CYS A C 1
ATOM 2043 O O . CYS A 1 255 ? -29.218 14.552 21.925 1.00 89.50 255 CYS A O 1
ATOM 2045 N N . ASN A 1 256 ? -28.381 14.824 19.851 1.00 92.19 256 ASN A N 1
ATOM 2046 C CA . ASN A 1 256 ? -28.019 16.237 19.923 1.00 92.19 256 ASN A CA 1
ATOM 2047 C C . ASN A 1 256 ? -27.115 16.585 21.125 1.00 92.19 256 ASN A C 1
ATOM 2049 O O . ASN A 1 256 ? -27.250 17.639 21.748 1.00 92.19 256 ASN A O 1
ATOM 2053 N N . LYS A 1 257 ? -26.205 15.671 21.483 1.00 93.62 257 LYS A N 1
ATOM 2054 C CA . LYS A 1 257 ? -25.232 15.828 22.574 1.00 93.62 257 LYS A CA 1
ATOM 2055 C C . LYS A 1 257 ? -23.986 14.971 22.325 1.00 93.62 257 LYS A C 1
ATOM 2057 O O . LYS A 1 257 ? -23.968 14.131 21.424 1.00 93.62 257 LYS A O 1
ATOM 2062 N N . LYS A 1 258 ? -22.946 15.194 23.132 1.00 93.06 258 LYS A N 1
ATOM 2063 C CA . LYS A 1 258 ? -21.762 14.329 23.173 1.00 93.06 258 LYS A CA 1
ATOM 2064 C C . LYS A 1 258 ? -22.102 13.027 23.895 1.00 93.06 258 LYS A C 1
ATOM 2066 O O . LYS A 1 258 ? -22.660 13.067 24.990 1.00 93.06 258 LYS A O 1
ATOM 2071 N N . CYS A 1 259 ? -21.795 11.911 23.251 1.00 92.00 259 CYS A N 1
ATOM 2072 C CA . CYS A 1 259 ? -22.083 10.563 23.713 1.00 92.00 259 CYS A CA 1
ATOM 2073 C C . CYS A 1 259 ? -20.845 9.692 23.521 1.00 92.00 259 CYS A C 1
ATOM 2075 O O . CYS A 1 259 ? -20.037 9.936 22.618 1.00 92.00 259 CYS A O 1
ATOM 2077 N N . ASP A 1 260 ? -20.768 8.629 24.309 1.00 94.56 260 ASP A N 1
ATOM 2078 C CA . ASP A 1 260 ? -19.789 7.581 24.071 1.00 94.56 260 ASP A CA 1
ATOM 2079 C C . ASP A 1 260 ? -20.162 6.814 22.790 1.00 94.56 260 ASP A C 1
ATOM 2081 O O . ASP A 1 260 ? -21.343 6.579 22.487 1.00 94.56 260 ASP A O 1
ATOM 2085 N N . ALA A 1 261 ? -19.161 6.464 21.989 1.00 95.06 261 ALA A N 1
ATOM 2086 C CA . ALA A 1 261 ? -19.355 5.787 20.710 1.00 95.06 261 ALA A CA 1
ATOM 2087 C C . ALA A 1 261 ? -18.238 4.777 20.439 1.00 95.06 261 ALA A C 1
ATOM 2089 O O . ALA A 1 261 ? -17.124 4.937 20.919 1.00 95.06 261 ALA A O 1
ATOM 2090 N N . HIS A 1 262 ? -18.523 3.757 19.636 1.00 94.56 262 HIS A N 1
ATOM 2091 C CA . HIS A 1 262 ? -17.495 2.888 19.068 1.00 94.56 262 HIS A CA 1
ATOM 2092 C C . HIS A 1 262 ? -17.166 3.353 17.660 1.00 94.56 262 HIS A C 1
ATOM 2094 O O . HIS A 1 262 ? -18.063 3.423 16.817 1.00 94.56 262 HIS A O 1
ATOM 2100 N N . LYS A 1 263 ? -15.896 3.652 17.410 1.00 93.94 263 LYS A N 1
ATOM 2101 C CA . LYS A 1 263 ? -15.367 3.896 16.074 1.00 93.94 263 LYS A CA 1
ATOM 2102 C C . LYS A 1 263 ? -14.579 2.674 15.629 1.00 93.94 263 LYS A C 1
ATOM 2104 O O . LYS A 1 263 ? -13.770 2.173 16.392 1.00 93.94 263 LYS A O 1
ATOM 2109 N N . GLY A 1 264 ? -14.781 2.202 14.409 1.00 93.06 264 GLY A N 1
ATOM 2110 C CA . GLY A 1 264 ? -14.020 1.070 13.894 1.00 93.06 264 GLY A CA 1
ATOM 2111 C C . GLY A 1 264 ? -13.947 1.055 12.378 1.00 93.06 264 GLY A C 1
ATOM 2112 O O . GLY A 1 264 ? -14.583 1.856 11.690 1.00 93.06 264 GLY A O 1
ATOM 2113 N N . LEU A 1 265 ? -13.174 0.103 11.868 1.00 93.38 265 LEU A N 1
ATOM 2114 C CA . LEU A 1 265 ? -13.003 -0.148 10.443 1.00 93.38 265 LEU A CA 1
ATOM 2115 C C . LEU A 1 265 ? -13.506 -1.558 10.126 1.00 93.38 265 LEU A C 1
ATOM 2117 O O . LEU A 1 265 ? -13.284 -2.484 10.898 1.00 93.38 265 LEU A O 1
ATOM 2121 N N . LYS A 1 266 ? -14.179 -1.732 8.988 1.00 92.44 266 LYS A N 1
ATOM 2122 C CA . LYS A 1 266 ? -14.540 -3.054 8.451 1.00 92.44 266 LYS A CA 1
ATOM 2123 C C . LYS A 1 266 ? -14.097 -3.184 7.006 1.00 92.44 266 LYS A C 1
ATOM 2125 O O . LYS A 1 266 ? -14.285 -2.251 6.225 1.00 92.44 266 LYS A O 1
ATOM 2130 N N . PHE A 1 267 ? -13.559 -4.340 6.629 1.00 94.56 267 PHE A N 1
ATOM 2131 C CA . PHE A 1 267 ? -13.260 -4.625 5.229 1.00 94.56 267 PHE A CA 1
ATOM 2132 C C . PHE A 1 267 ? -14.537 -5.029 4.490 1.00 94.56 267 PHE A C 1
ATOM 2134 O O . PHE A 1 267 ? -15.290 -5.893 4.938 1.00 94.56 267 PHE A O 1
ATOM 2141 N N . LEU A 1 268 ? -14.778 -4.381 3.351 1.00 92.81 268 LEU A N 1
ATOM 2142 C CA . LEU A 1 268 ? -15.880 -4.714 2.447 1.00 92.81 268 LEU A CA 1
ATOM 2143 C C . LEU A 1 268 ? -15.402 -5.657 1.343 1.00 92.81 268 LEU A C 1
ATOM 2145 O O . LEU A 1 268 ? -16.089 -6.613 0.999 1.00 92.81 268 LEU A O 1
ATOM 2149 N N . SER A 1 269 ? -14.218 -5.388 0.790 1.00 93.69 269 SER A N 1
ATOM 2150 C CA . SER A 1 269 ? -13.591 -6.228 -0.227 1.00 93.69 269 SER A CA 1
ATOM 2151 C C . SER A 1 269 ? -12.076 -6.060 -0.217 1.00 93.69 269 SER A C 1
ATOM 2153 O O . SER A 1 269 ? -11.570 -4.944 -0.055 1.00 93.69 269 SER A O 1
ATOM 2155 N N . PHE A 1 270 ? -11.356 -7.150 -0.469 1.00 94.19 270 PHE A N 1
ATOM 2156 C CA . PHE A 1 270 ? -9.909 -7.129 -0.679 1.00 94.19 270 PHE A CA 1
ATOM 2157 C C . PHE A 1 270 ? -9.556 -7.022 -2.173 1.00 94.19 270 PHE A C 1
ATOM 2159 O O . PHE A 1 270 ? -10.323 -7.499 -3.014 1.00 94.19 270 PHE A O 1
ATOM 2166 N N . PRO A 1 271 ? -8.418 -6.388 -2.510 1.00 94.62 271 PRO A N 1
ATOM 2167 C CA . PRO A 1 271 ? -7.896 -6.349 -3.873 1.00 94.62 271 PRO A CA 1
ATOM 2168 C C . PRO A 1 271 ? -7.348 -7.710 -4.319 1.00 94.62 271 PRO A C 1
ATOM 2170 O O . PRO A 1 271 ? -7.114 -8.600 -3.503 1.00 94.62 271 PRO A O 1
ATOM 2173 N N . TYR A 1 272 ? -7.072 -7.844 -5.619 1.00 93.62 272 TYR A N 1
ATOM 2174 C CA . TYR A 1 272 ? -6.367 -9.012 -6.157 1.00 93.62 272 TYR A CA 1
ATOM 2175 C C . TYR A 1 272 ? -4.913 -9.090 -5.655 1.00 93.62 272 TYR A C 1
ATOM 2177 O O . TYR A 1 272 ? -4.420 -10.173 -5.352 1.00 93.62 272 TYR A O 1
ATOM 2185 N N . LEU A 1 273 ? -4.243 -7.941 -5.519 1.00 94.75 273 LEU A N 1
ATOM 2186 C CA . LEU A 1 273 ? -2.903 -7.806 -4.950 1.00 94.75 273 LEU A CA 1
ATOM 2187 C C . LEU A 1 273 ? -2.974 -6.999 -3.655 1.00 94.75 273 LEU A C 1
ATOM 2189 O O . LEU A 1 273 ? -3.157 -5.781 -3.667 1.00 94.75 273 LEU A O 1
ATOM 2193 N N . LEU A 1 274 ? -2.809 -7.686 -2.526 1.00 94.50 274 LEU A N 1
ATOM 2194 C CA . LEU A 1 274 ? -2.848 -7.072 -1.206 1.00 94.50 274 LEU A CA 1
ATOM 2195 C C . LEU A 1 274 ? -1.457 -6.610 -0.764 1.00 94.50 274 LEU A C 1
ATOM 2197 O O . LEU A 1 274 ? -0.545 -7.419 -0.604 1.00 94.50 274 LEU A O 1
ATOM 2201 N N . THR A 1 275 ? -1.315 -5.310 -0.504 1.00 93.69 275 THR A N 1
ATOM 2202 C CA . THR A 1 275 ? -0.083 -4.738 0.055 1.00 93.69 275 THR A CA 1
ATOM 2203 C C . THR A 1 275 ? -0.246 -4.504 1.553 1.00 93.69 275 THR A C 1
ATOM 2205 O O . THR A 1 275 ? -1.062 -3.684 1.973 1.00 93.69 275 THR A O 1
ATOM 2208 N N . LEU A 1 276 ? 0.556 -5.194 2.365 1.00 94.12 276 LEU A N 1
ATOM 2209 C CA . LEU A 1 276 ? 0.606 -5.008 3.816 1.00 94.12 276 LEU A CA 1
ATOM 2210 C C . LEU A 1 276 ? 1.874 -4.238 4.194 1.00 94.12 276 LEU A C 1
ATOM 2212 O O . LEU A 1 276 ? 2.990 -4.713 3.975 1.00 94.12 276 LEU A O 1
ATOM 2216 N N . GLN A 1 277 ? 1.716 -3.049 4.774 1.00 91.88 277 GLN A N 1
ATOM 2217 C CA . GLN A 1 277 ? 2.836 -2.230 5.227 1.00 91.88 277 GLN A CA 1
ATOM 2218 C C . GLN A 1 277 ? 3.035 -2.416 6.729 1.00 91.88 277 GLN A C 1
ATOM 2220 O O . GLN A 1 277 ? 2.256 -1.929 7.543 1.00 91.88 277 GLN A O 1
ATOM 2225 N N . LEU A 1 278 ? 4.129 -3.066 7.111 1.00 91.94 278 LEU A N 1
ATOM 2226 C CA . LEU A 1 278 ? 4.492 -3.212 8.516 1.00 91.94 278 LEU A CA 1
ATOM 2227 C C . LEU A 1 278 ? 5.135 -1.917 9.024 1.00 91.94 278 LEU A C 1
ATOM 2229 O O . LEU A 1 278 ? 6.259 -1.586 8.635 1.00 91.94 278 LEU A O 1
ATOM 2233 N N . LYS A 1 279 ? 4.462 -1.199 9.928 1.00 89.88 279 LYS A N 1
ATOM 2234 C CA . LYS A 1 279 ? 4.976 0.035 10.543 1.00 89.88 279 LYS A CA 1
ATOM 2235 C C . LYS A 1 279 ? 6.066 -0.277 11.575 1.00 89.88 279 LYS A C 1
ATOM 2237 O O . LYS A 1 279 ? 5.857 -0.198 12.779 1.00 89.88 279 LYS A O 1
ATOM 2242 N N . ARG A 1 280 ? 7.253 -0.653 11.081 1.00 89.69 280 ARG A N 1
ATOM 2243 C CA . ARG A 1 280 ? 8.461 -0.960 11.877 1.00 89.69 280 ARG A CA 1
ATOM 2244 C C . ARG A 1 280 ? 9.234 0.263 12.341 1.00 89.69 280 ARG A C 1
ATOM 2246 O O . ARG A 1 280 ? 10.221 0.107 13.050 1.00 89.69 280 ARG A O 1
ATOM 2253 N N . PHE A 1 281 ? 8.835 1.454 11.931 1.00 85.62 281 PHE A N 1
ATOM 2254 C CA . PHE A 1 281 ? 9.456 2.685 12.383 1.00 85.62 281 PHE A CA 1
ATOM 2255 C C . PHE A 1 281 ? 8.432 3.470 13.175 1.00 85.62 281 PHE A C 1
ATOM 2257 O O . PHE A 1 281 ? 7.375 3.799 12.642 1.00 85.62 281 PHE A O 1
ATOM 2264 N N . ASP A 1 282 ? 8.773 3.761 14.419 1.00 83.31 282 ASP A N 1
ATOM 2265 C CA . ASP A 1 282 ? 7.922 4.503 15.336 1.00 83.31 282 ASP A CA 1
ATOM 2266 C C . ASP A 1 282 ? 8.684 5.714 15.879 1.00 83.31 282 ASP A C 1
ATOM 2268 O O . ASP A 1 282 ? 9.912 5.794 15.755 1.00 83.31 282 ASP A O 1
ATOM 2272 N N . PHE A 1 283 ? 7.970 6.682 16.437 1.00 82.62 283 PHE A N 1
ATOM 2273 C CA . PHE A 1 283 ? 8.568 7.860 17.047 1.00 82.62 283 PHE A CA 1
ATOM 2274 C C . PHE A 1 283 ? 8.460 7.752 18.563 1.00 82.62 283 PHE A C 1
ATOM 2276 O O . PHE A 1 283 ? 7.373 7.822 19.131 1.00 82.62 283 PHE A O 1
ATOM 2283 N N . ASP A 1 284 ? 9.599 7.582 19.228 1.00 81.19 284 ASP A N 1
ATOM 2284 C CA . ASP A 1 284 ? 9.626 7.542 20.681 1.00 81.19 284 ASP A CA 1
ATOM 2285 C C . ASP A 1 284 ? 9.518 8.966 21.232 1.00 81.19 284 ASP A C 1
ATOM 2287 O O . ASP A 1 284 ? 10.445 9.773 21.135 1.00 81.19 284 ASP A O 1
ATOM 2291 N N . TYR A 1 285 ? 8.368 9.274 21.830 1.00 80.62 285 TYR A N 1
ATOM 2292 C CA . TYR A 1 285 ?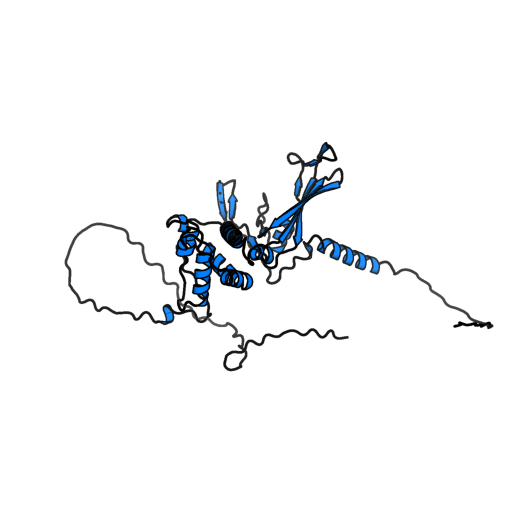 8.090 10.578 22.426 1.00 80.62 285 TYR A CA 1
ATOM 2293 C C . TYR A 1 285 ? 8.961 10.889 23.651 1.00 80.62 285 TYR A C 1
ATOM 2295 O O . TYR A 1 285 ? 9.119 12.063 23.983 1.00 80.62 285 TYR A O 1
ATOM 2303 N N . ASN A 1 286 ? 9.554 9.883 24.305 1.00 82.50 286 ASN A N 1
ATOM 2304 C CA . ASN A 1 286 ? 10.429 10.102 25.457 1.00 82.50 286 ASN A CA 1
ATOM 2305 C C . ASN A 1 286 ? 11.827 10.552 25.024 1.00 82.50 286 ASN A C 1
ATOM 2307 O O . ASN A 1 286 ? 12.405 11.458 25.621 1.00 82.50 286 ASN A O 1
ATOM 2311 N N . THR A 1 287 ? 12.374 9.920 23.984 1.00 84.44 287 THR A N 1
ATOM 2312 C CA . THR A 1 287 ? 13.710 10.237 23.454 1.00 84.44 287 THR A CA 1
ATOM 2313 C C . THR A 1 287 ? 13.679 11.262 22.319 1.00 84.44 287 THR A C 1
ATOM 2315 O O . THR A 1 287 ? 14.729 11.788 21.954 1.00 84.44 287 THR A O 1
ATOM 2318 N N . LEU A 1 288 ? 12.489 11.583 21.789 1.00 86.69 288 LEU A N 1
ATOM 2319 C CA . LEU A 1 288 ? 12.259 12.426 20.608 1.00 86.69 288 LEU A CA 1
ATOM 2320 C C . LEU A 1 288 ? 13.032 11.935 19.375 1.00 86.69 288 LEU A C 1
ATOM 2322 O O . LEU A 1 288 ? 13.507 12.728 18.557 1.00 86.69 288 LEU A O 1
ATOM 2326 N N . GLN A 1 289 ? 13.173 10.616 19.248 1.00 83.56 289 GLN A N 1
ATOM 2327 C CA . GLN A 1 289 ? 13.912 9.969 18.172 1.00 83.56 289 GLN A CA 1
ATOM 2328 C C . GLN A 1 289 ? 13.050 8.935 17.452 1.00 83.56 289 GLN A C 1
ATOM 2330 O O . GLN A 1 289 ? 12.186 8.278 18.032 1.00 83.56 289 GLN A O 1
ATOM 2335 N N . ARG A 1 290 ? 13.318 8.765 16.154 1.00 83.06 290 ARG A N 1
ATOM 2336 C CA . ARG A 1 290 ? 12.729 7.684 15.362 1.00 83.06 290 ARG A CA 1
ATOM 2337 C C . ARG A 1 290 ? 13.422 6.376 15.728 1.00 83.06 290 ARG A C 1
ATOM 2339 O O . ARG A 1 290 ? 14.632 6.246 15.546 1.00 83.06 290 ARG A O 1
ATOM 2346 N N . ILE A 1 291 ? 12.654 5.410 16.206 1.00 86.44 291 ILE A N 1
ATOM 2347 C CA . ILE A 1 291 ? 13.140 4.093 16.607 1.00 86.44 291 ILE A CA 1
ATOM 2348 C C . ILE A 1 291 ? 12.688 3.025 15.612 1.00 86.44 291 ILE A C 1
ATOM 2350 O O . ILE A 1 291 ? 11.653 3.145 14.955 1.00 86.44 291 ILE A O 1
ATOM 2354 N N . LYS A 1 292 ? 13.479 1.955 15.502 1.00 88.25 292 LYS A N 1
ATOM 2355 C CA . LYS A 1 292 ? 13.131 0.771 14.714 1.00 88.25 292 LYS A CA 1
ATOM 2356 C C . LYS A 1 292 ? 12.607 -0.330 15.635 1.00 88.25 292 LYS A C 1
ATOM 2358 O O . LYS A 1 292 ? 13.317 -0.779 16.533 1.00 88.25 292 LYS A O 1
ATOM 2363 N N . LEU A 1 293 ? 11.399 -0.805 15.358 1.00 88.94 293 LEU A N 1
ATOM 2364 C CA . LEU A 1 293 ? 10.762 -1.940 16.012 1.00 88.94 293 LEU A CA 1
ATOM 2365 C C . LEU A 1 293 ? 11.296 -3.247 15.409 1.00 88.94 293 LEU A C 1
ATOM 2367 O O . LEU A 1 293 ? 10.929 -3.660 14.301 1.00 88.94 293 LEU A O 1
ATOM 2371 N N . ASN A 1 294 ? 12.190 -3.894 16.156 1.00 90.50 294 ASN A N 1
ATOM 2372 C CA . ASN A 1 294 ? 12.782 -5.189 15.803 1.00 90.50 294 ASN A CA 1
ATOM 2373 C C . ASN A 1 294 ? 12.027 -6.373 16.428 1.00 90.50 294 ASN A C 1
ATOM 2375 O O . ASN A 1 294 ? 12.524 -7.497 16.401 1.00 90.50 294 ASN A O 1
ATOM 2379 N N . ASP A 1 295 ? 10.839 -6.124 16.982 1.00 91.44 295 ASP A N 1
ATOM 2380 C CA . ASP A 1 295 ? 9.978 -7.157 17.541 1.00 91.44 295 ASP A CA 1
ATOM 2381 C C . ASP A 1 295 ? 9.651 -8.228 16.485 1.00 91.44 295 ASP A C 1
ATOM 2383 O O . ASP A 1 295 ? 9.434 -7.932 15.294 1.00 91.44 295 ASP A O 1
ATOM 2387 N N . LYS A 1 296 ? 9.660 -9.491 16.930 1.00 92.38 296 LYS A N 1
ATOM 2388 C CA . LYS A 1 296 ? 9.353 -10.649 16.090 1.00 92.38 296 LYS A CA 1
ATOM 2389 C C . LYS A 1 296 ? 7.896 -10.561 15.647 1.00 92.38 296 LYS A C 1
ATOM 2391 O O . LYS A 1 296 ? 7.010 -10.461 16.482 1.00 92.38 296 LYS A O 1
ATOM 2396 N N . MET A 1 297 ? 7.676 -10.674 14.343 1.00 92.88 297 MET A N 1
ATOM 2397 C CA . MET A 1 297 ? 6.350 -10.822 13.759 1.00 92.88 297 MET A CA 1
ATOM 2398 C C . MET A 1 297 ? 6.405 -11.944 12.730 1.00 92.88 297 MET A C 1
ATOM 2400 O O . MET A 1 297 ? 7.291 -11.947 11.871 1.00 92.88 297 MET A O 1
ATOM 2404 N N . THR A 1 298 ? 5.482 -12.890 12.836 1.00 95.38 298 THR A N 1
ATOM 2405 C CA . THR A 1 298 ? 5.304 -13.971 11.867 1.00 95.38 298 THR A CA 1
ATOM 2406 C C . THR A 1 298 ? 4.268 -13.592 10.814 1.00 95.38 298 THR A C 1
ATOM 2408 O O . THR A 1 298 ? 3.311 -12.880 11.102 1.00 95.38 298 THR A O 1
ATOM 2411 N N . PHE A 1 299 ? 4.452 -14.084 9.595 1.00 95.00 299 PHE A N 1
ATOM 2412 C CA . PHE A 1 299 ? 3.476 -13.995 8.515 1.00 95.00 299 PHE A CA 1
ATOM 2413 C C . PHE A 1 299 ? 3.355 -15.385 7.880 1.00 95.00 299 PHE A C 1
ATOM 2415 O O . PHE A 1 299 ? 4.390 -16.018 7.642 1.00 95.00 299 PHE A O 1
ATOM 2422 N N . PRO A 1 300 ? 2.135 -15.896 7.670 1.00 94.12 300 PRO A N 1
ATOM 2423 C CA . PRO A 1 300 ? 1.933 -17.213 7.090 1.00 94.12 300 PRO A CA 1
ATOM 2424 C C . PRO A 1 300 ? 2.159 -17.169 5.576 1.00 94.12 300 PRO A C 1
ATOM 2426 O O . PRO A 1 300 ? 2.069 -16.117 4.943 1.00 94.12 300 PRO A O 1
ATOM 2429 N N . GLU A 1 301 ? 2.415 -18.331 4.980 1.00 93.94 301 GLU A N 1
ATOM 2430 C CA . GLU A 1 301 ? 2.418 -18.475 3.519 1.00 93.94 301 GLU A CA 1
ATOM 2431 C C . GLU A 1 301 ? 1.003 -18.315 2.940 1.00 93.94 301 GLU A C 1
ATOM 2433 O O . GLU A 1 301 ? 0.821 -17.713 1.884 1.00 93.94 301 GLU A O 1
ATOM 2438 N N . ILE A 1 302 ? -0.004 -18.816 3.662 1.00 94.44 302 ILE A N 1
ATOM 2439 C CA . ILE A 1 302 ? -1.421 -18.702 3.316 1.00 94.44 302 ILE A CA 1
ATOM 2440 C C . ILE A 1 302 ? -2.106 -17.886 4.409 1.00 94.44 302 ILE A C 1
ATOM 2442 O O . ILE A 1 302 ? -2.183 -18.326 5.554 1.00 94.44 302 ILE A O 1
ATOM 2446 N N . LEU A 1 303 ? -2.602 -16.706 4.044 1.00 93.12 303 LEU A N 1
ATOM 2447 C CA . LEU A 1 303 ? -3.319 -15.799 4.934 1.00 93.12 303 LEU A CA 1
ATOM 2448 C C . LEU A 1 303 ? -4.817 -15.846 4.610 1.00 93.12 303 LEU A C 1
ATOM 2450 O O . LEU A 1 303 ? -5.222 -15.420 3.528 1.00 93.12 303 LEU A O 1
ATOM 2454 N N . ASP A 1 304 ? -5.627 -16.358 5.536 1.00 91.69 304 ASP A N 1
ATOM 2455 C CA . ASP A 1 304 ? -7.088 -16.314 5.427 1.00 91.69 304 ASP A CA 1
ATOM 2456 C C . ASP A 1 304 ? -7.616 -15.006 6.030 1.00 91.69 304 ASP A C 1
ATOM 2458 O O . ASP A 1 304 ? -7.300 -14.661 7.165 1.00 91.69 304 ASP A O 1
ATOM 2462 N N . LEU A 1 305 ? -8.395 -14.259 5.247 1.00 90.25 305 LEU A N 1
ATOM 2463 C CA . LEU A 1 305 ? -8.974 -12.968 5.633 1.00 90.25 305 LEU A CA 1
ATOM 2464 C C . LEU A 1 305 ? -10.504 -12.972 5.574 1.00 90.25 305 LEU A C 1
ATOM 2466 O O . LEU A 1 305 ? -11.128 -11.922 5.742 1.00 90.25 305 LEU A O 1
ATOM 2470 N N . ASN A 1 306 ? -11.121 -14.129 5.312 1.00 88.38 306 ASN A N 1
ATOM 2471 C CA . ASN A 1 306 ? -12.568 -14.221 5.129 1.00 88.38 306 ASN A CA 1
ATOM 2472 C C . ASN A 1 306 ? -13.336 -13.833 6.397 1.00 88.38 306 ASN A C 1
ATOM 2474 O O . ASN A 1 306 ? -14.371 -13.176 6.297 1.00 88.38 306 ASN A O 1
ATOM 2478 N N . ASP A 1 307 ? -12.803 -14.160 7.575 1.00 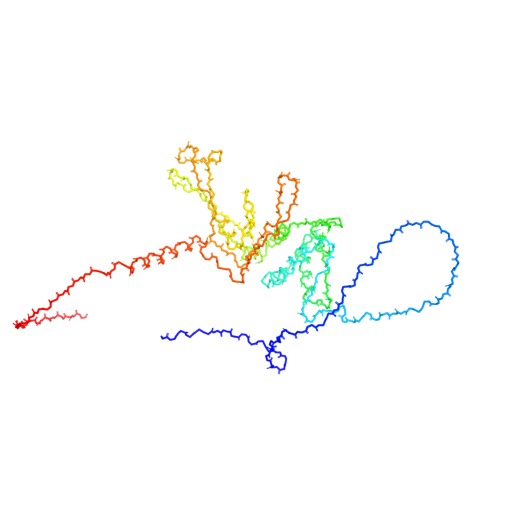85.50 307 ASP A N 1
ATOM 2479 C CA . ASP A 1 307 ? -13.443 -13.884 8.869 1.00 85.50 307 ASP A CA 1
ATOM 2480 C C . ASP A 1 307 ? -13.533 -12.386 9.195 1.00 85.50 307 ASP A C 1
ATOM 2482 O O . ASP A 1 307 ? -14.380 -11.957 9.975 1.00 85.50 307 ASP A O 1
ATOM 2486 N N . ILE A 1 308 ? -12.685 -11.574 8.560 1.00 85.81 308 ILE A N 1
ATOM 2487 C CA . ILE A 1 308 ? -12.552 -10.134 8.816 1.00 85.81 308 ILE A CA 1
ATOM 2488 C C . ILE A 1 308 ? -13.416 -9.312 7.836 1.00 85.81 308 ILE A C 1
ATOM 2490 O O . ILE A 1 308 ? -13.602 -8.101 7.994 1.00 85.81 308 ILE A O 1
ATOM 2494 N N . LEU A 1 309 ? -13.979 -9.956 6.808 1.00 87.31 309 LEU A N 1
ATOM 2495 C CA . LEU A 1 309 ? -14.922 -9.321 5.891 1.00 87.31 309 LEU A CA 1
ATOM 2496 C C . LEU A 1 309 ? -16.284 -9.127 6.565 1.00 87.31 309 LEU A C 1
ATOM 2498 O O . LEU A 1 309 ? -16.804 -10.027 7.222 1.00 87.31 309 LEU A O 1
ATOM 2502 N N . GLU A 1 310 ? -16.928 -7.982 6.320 1.00 77.06 310 GLU A N 1
ATOM 2503 C CA . GLU A 1 310 ? -18.272 -7.686 6.853 1.00 77.06 310 GLU A CA 1
ATOM 2504 C C . GLU A 1 310 ? -19.320 -8.747 6.440 1.00 77.06 310 GLU A C 1
ATOM 2506 O O . GLU A 1 310 ? -20.282 -9.004 7.167 1.00 77.06 310 GLU A O 1
ATOM 2511 N N . ASP A 1 311 ? -19.130 -9.410 5.294 1.00 64.69 311 ASP A N 1
ATOM 2512 C CA . ASP A 1 311 ? -19.980 -10.522 4.852 1.00 64.69 311 ASP A CA 1
ATOM 2513 C C . ASP A 1 311 ? -19.561 -11.891 5.430 1.00 64.69 311 ASP A C 1
ATOM 2515 O O . ASP A 1 311 ? -20.399 -12.793 5.522 1.00 64.69 311 ASP A O 1
ATOM 2519 N N . GLY A 1 312 ? -18.316 -12.041 5.894 1.00 55.16 312 GLY A N 1
ATOM 2520 C CA . GLY A 1 312 ? -17.835 -13.220 6.623 1.00 55.16 312 GLY A CA 1
ATOM 2521 C C . GLY A 1 312 ? -18.498 -13.368 7.995 1.00 55.16 312 GLY A C 1
ATOM 2522 O O . GLY A 1 312 ? -18.943 -14.462 8.348 1.00 55.16 312 GLY A O 1
ATOM 2523 N N . GLU A 1 313 ? -18.724 -12.250 8.702 1.00 50.50 313 GLU A N 1
ATOM 2524 C CA . GLU A 1 313 ? -19.508 -12.221 9.953 1.00 50.50 313 GLU A CA 1
ATOM 2525 C C . GLU A 1 313 ? -20.921 -12.811 9.754 1.00 50.50 313 GLU A C 1
ATOM 2527 O O . GLU A 1 313 ? -21.463 -13.479 10.640 1.00 50.50 313 GLU A O 1
ATOM 2532 N N . LYS A 1 314 ? -21.526 -12.622 8.569 1.00 48.06 314 LYS A N 1
ATOM 2533 C CA . LYS A 1 314 ? -22.837 -13.209 8.244 1.00 48.06 314 LYS A CA 1
ATOM 2534 C C . LYS A 1 314 ? -22.741 -14.715 8.013 1.00 48.06 314 LYS A C 1
ATOM 2536 O O . LYS A 1 314 ? -23.635 -15.436 8.452 1.00 48.06 314 LYS A O 1
ATOM 2541 N N . LEU A 1 315 ? -21.684 -15.204 7.364 1.00 48.84 315 LEU A N 1
ATOM 2542 C CA . LEU A 1 315 ? -21.493 -16.634 7.107 1.00 48.84 315 LEU A CA 1
ATOM 2543 C C . LEU A 1 315 ? -21.258 -17.415 8.410 1.00 48.84 315 LEU A C 1
ATOM 2545 O O . LEU A 1 315 ? -21.864 -18.469 8.609 1.00 48.84 315 LEU A O 1
ATOM 2549 N N . HIS A 1 316 ? -20.469 -16.855 9.329 1.00 51.16 316 HIS A N 1
ATOM 2550 C CA . HIS A 1 316 ? -20.200 -17.458 10.635 1.00 51.16 316 HIS A CA 1
ATOM 2551 C C . HIS A 1 316 ? -21.446 -17.453 11.538 1.00 51.16 316 HIS A C 1
ATOM 2553 O O . HIS A 1 316 ? -21.718 -18.437 12.226 1.00 51.16 316 HIS A O 1
ATOM 2559 N N . LEU A 1 317 ? -22.278 -16.401 11.478 1.00 52.28 317 LEU A N 1
ATOM 2560 C CA . LEU A 1 317 ? -23.570 -16.361 12.178 1.00 52.28 317 LEU A CA 1
ATOM 2561 C C . LEU A 1 317 ? -24.575 -17.377 11.607 1.00 52.28 317 LEU A C 1
ATOM 2563 O O . LEU A 1 317 ? -25.385 -17.929 12.352 1.00 52.28 317 LEU A O 1
ATOM 2567 N N . PHE A 1 318 ? -24.525 -17.649 10.300 1.00 49.31 318 PHE A N 1
ATOM 2568 C CA . PHE A 1 318 ? -25.316 -18.710 9.673 1.00 49.31 318 PHE A CA 1
ATOM 2569 C C . PHE A 1 318 ? -24.831 -20.108 10.089 1.00 49.31 318 PHE A C 1
ATOM 2571 O O . PHE A 1 318 ? -25.657 -20.942 10.452 1.00 49.31 318 PHE A O 1
ATOM 2578 N N . GLN A 1 319 ? -23.519 -20.363 10.106 1.00 51.72 319 GLN A N 1
ATOM 2579 C CA . GLN A 1 319 ? -22.961 -21.658 10.522 1.00 51.72 319 GLN A CA 1
ATOM 2580 C C . GLN A 1 319 ? -23.143 -21.927 12.025 1.00 51.72 319 GLN A C 1
ATOM 2582 O O . GLN A 1 319 ? -23.523 -23.035 12.402 1.00 51.72 319 GLN A O 1
ATOM 2587 N N . ALA A 1 320 ? -22.970 -20.913 12.879 1.00 54.34 320 ALA A N 1
ATOM 2588 C CA . ALA A 1 320 ? -23.223 -21.015 14.317 1.00 54.34 320 ALA A CA 1
ATOM 2589 C C . ALA A 1 320 ? -24.705 -21.295 14.619 1.00 54.34 320 ALA A C 1
ATOM 2591 O O . ALA A 1 320 ? -25.008 -22.190 15.405 1.00 54.34 320 ALA A O 1
ATOM 2592 N N . LYS A 1 321 ? -25.632 -20.620 13.921 1.00 51.50 321 LYS A N 1
ATOM 2593 C CA . LYS A 1 321 ? -27.069 -20.917 14.032 1.00 51.50 321 LYS A CA 1
ATOM 2594 C C . LYS A 1 321 ? -27.403 -22.335 13.579 1.00 51.50 321 LYS A C 1
ATOM 2596 O O . LYS A 1 321 ? -28.191 -22.993 14.238 1.00 51.50 321 LYS A O 1
ATOM 2601 N N . MET A 1 322 ? -26.793 -22.841 12.505 1.00 52.09 322 MET A N 1
ATOM 2602 C CA . MET A 1 322 ? -27.026 -24.226 12.068 1.00 52.09 322 MET A CA 1
ATOM 2603 C C . MET A 1 322 ? -26.476 -25.278 13.044 1.00 52.09 322 MET A C 1
ATOM 2605 O O . MET A 1 322 ? -27.040 -26.366 13.120 1.00 52.09 322 MET A O 1
ATOM 2609 N N . SER A 1 323 ? -25.419 -24.953 13.794 1.00 51.38 323 SER A N 1
ATOM 2610 C CA . SER A 1 323 ? -24.845 -25.806 14.844 1.00 51.38 323 SER A CA 1
ATOM 2611 C C . SER A 1 323 ? -25.726 -25.854 16.104 1.00 51.38 323 SER A C 1
ATOM 2613 O O . SER A 1 323 ? -25.991 -26.934 16.627 1.00 51.38 323 SER A O 1
ATOM 2615 N N . GLU A 1 324 ? -26.275 -24.714 16.541 1.00 49.47 324 GLU A N 1
ATOM 2616 C CA . GLU A 1 324 ? -27.224 -24.653 17.671 1.00 49.47 324 GLU A CA 1
ATOM 2617 C C . GLU A 1 324 ? -28.570 -25.328 17.367 1.00 49.47 324 GLU A C 1
ATOM 2619 O O . GLU A 1 324 ? -29.197 -25.890 18.259 1.00 49.47 324 GLU A O 1
ATOM 2624 N N . CYS A 1 325 ? -29.012 -25.347 16.105 1.00 45.25 325 CYS A N 1
ATOM 2625 C CA . CYS A 1 325 ? -30.234 -26.057 15.713 1.00 45.25 325 CYS A CA 1
ATOM 2626 C C . CYS A 1 325 ? -30.105 -27.592 15.733 1.00 45.25 325 CYS A C 1
ATOM 2628 O O . CYS A 1 325 ? -31.115 -28.275 15.570 1.00 45.25 325 CYS A O 1
ATOM 2630 N N . GLN A 1 326 ? -28.897 -28.149 15.888 1.00 46.06 326 GLN A N 1
ATOM 2631 C CA . GLN A 1 326 ? -28.663 -29.599 15.860 1.00 46.06 326 GLN A CA 1
ATOM 2632 C C . GLN A 1 326 ? -28.423 -30.219 17.246 1.00 46.06 326 GLN A C 1
ATOM 2634 O O . GLN A 1 326 ? -28.283 -31.438 17.333 1.00 46.06 326 GLN A O 1
ATOM 2639 N N . SER A 1 327 ? -28.422 -29.432 18.329 1.00 48.22 327 SER A N 1
ATOM 2640 C CA . SER A 1 327 ? -28.158 -29.930 19.689 1.00 48.22 327 SER A CA 1
ATOM 2641 C C . SER A 1 327 ? -29.366 -29.957 20.638 1.00 48.22 327 SER A C 1
ATOM 2643 O O . SER A 1 327 ? -29.209 -30.441 21.756 1.00 48.22 327 SER A O 1
ATOM 2645 N N . ASP A 1 328 ? -30.566 -29.536 20.212 1.00 45.25 328 ASP A N 1
ATOM 2646 C CA . ASP A 1 328 ? -31.765 -29.472 21.081 1.00 45.25 328 ASP A CA 1
ATOM 2647 C C . ASP A 1 328 ? -32.920 -30.409 20.662 1.00 45.25 328 ASP A C 1
ATOM 2649 O O . ASP A 1 328 ? -34.095 -30.123 20.860 1.00 45.25 328 ASP A O 1
ATOM 2653 N N . SER A 1 329 ? -32.616 -31.565 20.062 1.00 45.44 329 SER A N 1
ATOM 2654 C CA . SER A 1 329 ? -33.631 -32.611 19.825 1.00 45.44 329 SER A CA 1
ATOM 2655 C C . SER A 1 329 ? -33.167 -33.955 20.375 1.00 45.44 329 SER A C 1
ATOM 2657 O O . SER A 1 329 ? -32.686 -34.827 19.657 1.00 45.44 329 SER A O 1
ATOM 2659 N N . GLY A 1 330 ? -33.274 -34.116 21.693 1.00 42.59 330 GLY A N 1
ATOM 2660 C CA . GLY A 1 330 ? -32.851 -35.347 22.352 1.00 42.59 330 GLY A CA 1
ATOM 2661 C C . GLY A 1 330 ? -33.353 -35.505 23.778 1.00 42.59 330 GLY A C 1
ATOM 2662 O O . GLY A 1 330 ? -32.537 -35.716 24.667 1.00 42.59 330 GLY A O 1
ATOM 2663 N N . ALA A 1 331 ? -34.667 -35.417 24.005 1.00 43.03 331 ALA A N 1
ATOM 2664 C CA . ALA A 1 331 ? -35.287 -35.966 25.212 1.00 43.03 331 ALA A CA 1
ATOM 2665 C C . ALA A 1 331 ? -36.807 -36.131 25.057 1.00 43.03 331 ALA A C 1
ATOM 2667 O O . ALA A 1 331 ? -37.554 -35.287 25.533 1.00 43.03 331 ALA A O 1
ATOM 2668 N N . GLU A 1 332 ? -37.266 -37.246 24.483 1.00 34.78 332 GLU A N 1
ATOM 2669 C CA . GLU A 1 332 ? -38.550 -37.836 24.889 1.00 34.78 332 GLU A CA 1
ATOM 2670 C C . GLU A 1 332 ? -38.375 -39.352 25.058 1.00 34.78 332 GLU A C 1
ATOM 2672 O O . GLU A 1 332 ? -37.996 -40.076 24.138 1.00 34.78 332 GLU A O 1
ATOM 2677 N N . ASN A 1 333 ? -38.562 -39.787 26.305 1.00 37.56 333 ASN A N 1
ATOM 2678 C CA . ASN A 1 333 ? -38.665 -41.176 26.732 1.00 37.56 333 ASN A CA 1
ATOM 2679 C C . ASN A 1 333 ? -40.034 -41.714 26.317 1.00 37.56 333 ASN A C 1
ATOM 2681 O O . ASN A 1 333 ? -41.010 -41.076 26.691 1.00 37.56 333 ASN A O 1
ATOM 2685 N N . GLU A 1 334 ? -40.120 -42.917 25.747 1.00 32.53 334 GLU A N 1
ATOM 2686 C CA . GLU A 1 334 ? -41.262 -43.810 25.996 1.00 32.53 334 GLU A CA 1
ATOM 2687 C C . GLU A 1 334 ? -40.804 -45.275 26.032 1.00 32.53 334 GLU A C 1
ATOM 2689 O O . GLU A 1 334 ? -40.342 -45.851 25.047 1.00 32.53 334 GLU A O 1
ATOM 2694 N N . ASP A 1 335 ? -40.916 -45.845 27.230 1.00 33.62 335 ASP A N 1
ATOM 2695 C CA . ASP A 1 335 ? -40.927 -47.275 27.514 1.00 33.62 335 ASP A CA 1
ATOM 2696 C C . ASP A 1 335 ? -42.336 -47.840 27.245 1.00 33.62 335 ASP A C 1
ATOM 2698 O O . ASP A 1 335 ? -43.340 -47.161 27.459 1.00 33.62 335 ASP A O 1
ATOM 2702 N N . SER A 1 336 ? -42.380 -49.143 26.946 1.00 33.50 336 SER A N 1
ATOM 2703 C CA . SER A 1 336 ? -43.501 -50.100 27.071 1.00 33.50 336 SER A CA 1
ATOM 2704 C C . SER A 1 336 ? -44.571 -50.242 25.962 1.00 33.50 336 SER A C 1
ATOM 2706 O O . SER A 1 336 ? -45.594 -49.569 25.924 1.00 33.50 336 SER A O 1
ATOM 2708 N N . ASP A 1 337 ? -44.372 -51.297 25.160 1.00 30.94 337 ASP A N 1
ATOM 2709 C CA . ASP A 1 337 ? -45.392 -52.244 24.652 1.00 30.94 337 ASP A CA 1
ATOM 2710 C C . ASP A 1 337 ? -46.167 -52.868 25.855 1.00 30.94 337 ASP A C 1
ATOM 2712 O O . ASP A 1 337 ? -45.542 -53.007 26.917 1.00 30.94 337 ASP A O 1
ATOM 2716 N N . PRO A 1 338 ? -47.451 -53.315 25.776 1.00 47.41 338 PRO A N 1
ATOM 2717 C CA . PRO A 1 338 ? -47.928 -54.253 24.752 1.00 47.41 338 PRO A CA 1
ATOM 2718 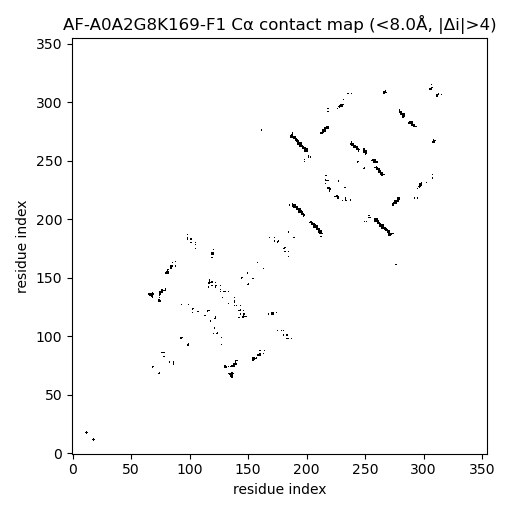C C . PRO A 1 338 ? -49.394 -54.105 24.265 1.00 47.41 338 PRO A C 1
ATOM 2720 O O . PRO A 1 338 ? -50.232 -53.447 24.876 1.00 47.41 338 PRO A O 1
ATOM 2723 N N . SER A 1 339 ? -49.710 -54.922 23.250 1.00 28.94 339 SER A N 1
ATOM 2724 C CA . SER A 1 339 ? -50.973 -55.655 22.981 1.00 28.94 339 SER A CA 1
ATOM 2725 C C . SER A 1 339 ? -51.899 -55.212 21.823 1.00 28.94 339 SER A C 1
ATOM 2727 O O . SER A 1 339 ? -52.689 -54.281 21.907 1.00 28.94 339 SER A O 1
ATOM 2729 N N . ASN A 1 340 ? -51.842 -56.021 20.755 1.00 32.28 340 ASN A N 1
ATOM 2730 C CA . ASN A 1 340 ? -52.874 -56.303 19.734 1.00 32.28 340 ASN A CA 1
ATOM 2731 C C . ASN A 1 340 ? -54.052 -57.094 20.393 1.00 32.28 340 ASN A C 1
ATOM 2733 O O . ASN A 1 340 ? -53.763 -57.714 21.424 1.00 32.28 340 ASN A O 1
ATOM 2737 N N . PRO A 1 341 ? -55.304 -57.228 19.858 1.00 47.88 341 PRO A N 1
ATOM 2738 C CA . PRO A 1 341 ? -55.635 -57.441 18.433 1.00 47.88 341 PRO A CA 1
ATOM 2739 C C . PRO A 1 341 ? -56.996 -56.902 17.889 1.00 47.88 341 PRO A C 1
ATOM 2741 O O . PRO A 1 341 ? -57.815 -56.375 18.635 1.00 47.88 341 PRO A O 1
ATOM 2744 N N . ASN A 1 342 ? -57.239 -57.191 16.593 1.00 30.38 342 ASN A N 1
ATOM 2745 C CA . ASN A 1 342 ? -58.515 -57.245 15.829 1.00 30.38 342 ASN A CA 1
ATOM 2746 C C . ASN A 1 342 ? -59.008 -55.932 15.181 1.00 30.38 342 ASN A C 1
ATOM 2748 O O . ASN A 1 342 ? -59.319 -54.969 15.866 1.00 30.38 342 ASN A O 1
ATOM 2752 N N . SER A 1 343 ? -58.893 -55.782 13.853 1.00 31.92 343 SER A N 1
ATOM 2753 C CA . SER A 1 343 ? -59.727 -56.316 12.743 1.00 31.92 343 SER A CA 1
ATOM 2754 C C . SER A 1 343 ? -60.897 -55.389 12.396 1.00 31.92 343 SER A C 1
ATOM 2756 O O . SER A 1 343 ? -61.836 -55.292 13.173 1.00 31.92 343 SER A O 1
ATOM 2758 N N . ASP A 1 344 ? -60.816 -54.713 11.246 1.00 31.02 344 ASP A N 1
ATOM 2759 C CA . ASP A 1 344 ? -61.815 -54.744 10.161 1.00 31.02 344 ASP A CA 1
ATOM 2760 C C . ASP A 1 344 ? -61.592 -53.571 9.179 1.00 31.02 344 ASP A C 1
ATOM 2762 O O . ASP A 1 344 ? -61.605 -52.395 9.538 1.00 31.02 344 ASP A O 1
ATOM 2766 N N . GLU A 1 345 ? -61.339 -53.943 7.924 1.00 32.97 345 GLU A N 1
ATOM 2767 C CA . GLU A 1 345 ? -61.517 -53.161 6.687 1.00 32.97 345 GLU A CA 1
ATOM 2768 C C . GLU A 1 345 ? -63.024 -52.903 6.410 1.00 32.97 345 GLU A C 1
ATOM 2770 O O . GLU A 1 345 ? -63.855 -53.487 7.112 1.00 32.97 345 GLU A O 1
ATOM 2775 N N . PRO A 1 346 ? -63.442 -52.198 5.329 1.00 57.44 346 PRO A N 1
ATOM 2776 C CA . PRO A 1 346 ? -62.714 -51.332 4.381 1.00 57.44 346 PRO A CA 1
ATOM 2777 C C . PRO A 1 346 ? -63.462 -49.994 4.103 1.00 57.44 346 PRO A C 1
ATOM 2779 O O . PRO A 1 346 ? -64.541 -49.752 4.632 1.00 57.44 346 PRO A O 1
ATOM 2782 N N . ASP A 1 347 ? -62.909 -49.112 3.259 1.00 31.91 347 ASP A N 1
ATOM 2783 C CA . ASP A 1 347 ? -63.589 -48.732 2.002 1.00 31.91 347 ASP A CA 1
ATOM 2784 C C . ASP A 1 347 ? -62.758 -47.768 1.138 1.00 31.91 347 ASP A C 1
ATOM 2786 O O . ASP A 1 347 ? -62.318 -46.692 1.546 1.00 31.91 347 ASP A O 1
ATOM 2790 N N . GLU A 1 348 ? -62.586 -48.198 -0.108 1.00 36.22 348 GLU A N 1
ATOM 2791 C CA . GLU A 1 348 ? -61.911 -47.548 -1.222 1.00 36.22 348 GLU A CA 1
ATOM 2792 C C . GLU A 1 348 ? -62.975 -47.100 -2.244 1.00 36.22 348 GLU A C 1
ATOM 2794 O O . GLU A 1 348 ? -63.782 -47.911 -2.691 1.00 36.22 348 GLU A O 1
ATOM 2799 N N . ALA A 1 349 ? -62.968 -45.830 -2.661 1.00 34.97 349 ALA A N 1
ATOM 2800 C CA . ALA A 1 349 ? -63.557 -45.355 -3.927 1.00 34.97 349 ALA A CA 1
ATOM 2801 C C . ALA A 1 349 ? -63.046 -43.922 -4.188 1.00 34.97 349 ALA A C 1
ATOM 2803 O O . ALA A 1 349 ? -63.420 -42.988 -3.490 1.00 34.97 349 ALA A O 1
ATOM 2804 N N . SER A 1 350 ? -62.029 -43.686 -5.024 1.00 32.66 350 SER A N 1
ATOM 2805 C CA . SER A 1 350 ? -62.013 -43.731 -6.498 1.00 32.66 350 SER A CA 1
ATOM 2806 C C . SER A 1 350 ? -63.054 -42.828 -7.166 1.00 32.66 350 SER A C 1
ATOM 2808 O O . SER A 1 350 ? -64.242 -43.122 -7.125 1.00 32.66 350 SER A O 1
ATOM 2810 N N . MET A 1 351 ? -62.584 -41.765 -7.833 1.00 35.38 351 MET A N 1
ATOM 2811 C CA . MET A 1 351 ? -62.907 -41.369 -9.222 1.00 35.38 351 MET A CA 1
ATOM 2812 C C . MET A 1 351 ? -62.341 -39.960 -9.474 1.00 35.38 351 MET A C 1
ATOM 2814 O O . MET A 1 351 ? -62.690 -39.011 -8.788 1.00 35.38 351 MET A O 1
ATOM 2818 N N . LYS A 1 352 ? -61.292 -39.809 -10.286 1.00 32.25 352 LYS A N 1
ATOM 2819 C CA . LYS A 1 352 ? -61.197 -39.869 -11.761 1.00 32.25 352 LYS A CA 1
ATOM 2820 C C . LYS A 1 352 ? -61.216 -38.479 -12.398 1.00 32.25 352 LYS A C 1
ATOM 2822 O O . LYS A 1 352 ? -62.173 -37.722 -12.304 1.00 32.25 352 LYS A O 1
ATOM 2827 N N . ALA A 1 353 ? -60.121 -38.246 -13.111 1.00 35.34 353 ALA A N 1
ATOM 2828 C CA . ALA A 1 353 ? -59.901 -37.226 -14.112 1.00 35.34 353 ALA A CA 1
ATOM 2829 C C . ALA A 1 353 ? -60.835 -37.351 -15.332 1.00 35.34 353 ALA A C 1
ATOM 2831 O O . ALA A 1 353 ? -61.279 -38.436 -15.713 1.00 35.34 353 ALA A O 1
ATOM 2832 N N . SER A 1 354 ? -61.047 -36.211 -15.977 1.00 38.94 354 SER A N 1
ATOM 2833 C CA . SER A 1 354 ? -61.357 -35.981 -17.394 1.00 38.94 354 SER A CA 1
ATOM 2834 C C . SER A 1 354 ? -60.941 -34.520 -17.632 1.00 38.94 354 SER A C 1
ATOM 2836 O O . SER A 1 354 ? -61.188 -33.694 -16.759 1.00 38.94 354 SER A O 1
ATOM 2838 N N . MET A 1 355 ? -60.282 -34.108 -18.706 1.00 40.44 355 MET A N 1
ATOM 2839 C CA . MET A 1 355 ? -59.899 -34.734 -19.966 1.00 40.44 355 MET A CA 1
ATOM 2840 C C . MET A 1 355 ? -58.765 -33.889 -20.558 1.00 40.44 355 MET A C 1
ATOM 2842 O O . MET A 1 355 ? -58.735 -32.680 -20.227 1.00 40.44 355 MET A O 1
#

Organism: Stichopus japonicus (NCBI:txid307972)

pLDDT: mean 71.83, std 24.23, range [25.95, 95.38]

Radius of gyration: 33.9 Å; Cα contacts (8 Å, |Δi|>4): 367; chains: 1; bounding box: 128×77×56 Å

Mean predicted aligned error: 17.26 Å

Solvent-accessible surface area (backbone atoms only — not comparable to full-atom values): 22701 Å² total; per-residue (Å²): 133,89,81,88,75,87,74,86,78,82,80,75,59,53,100,86,69,54,72,88,76,88,77,84,90,78,84,90,83,89,79,81,90,79,75,85,79,83,86,86,82,90,83,88,87,89,87,84,83,90,78,93,70,85,82,77,79,77,78,72,76,76,54,67,76,77,51,31,45,46,93,85,75,56,46,46,64,55,69,64,76,48,39,55,59,57,50,53,50,52,50,56,50,58,70,34,62,72,59,40,51,52,48,67,70,58,76,87,72,89,79,58,96,63,56,71,66,51,38,51,65,58,30,49,39,54,50,53,50,46,51,72,69,49,58,38,35,53,45,77,55,66,61,42,45,41,22,77,66,47,51,88,69,55,38,68,48,83,71,60,60,66,60,54,51,49,56,51,49,54,53,42,39,67,72,20,65,90,45,99,57,36,55,50,62,52,66,36,27,39,24,35,33,34,46,34,40,32,33,69,86,81,63,53,70,50,74,45,81,47,76,38,60,59,46,82,31,60,41,51,55,89,96,48,92,64,56,43,61,31,51,65,57,22,53,52,57,63,38,50,66,44,77,27,45,87,94,58,38,41,74,37,80,89,76,70,42,74,38,46,25,40,36,34,41,38,38,72,44,79,29,81,45,79,44,77,42,73,51,40,66,46,73,40,80,87,78,74,40,81,41,75,60,81,7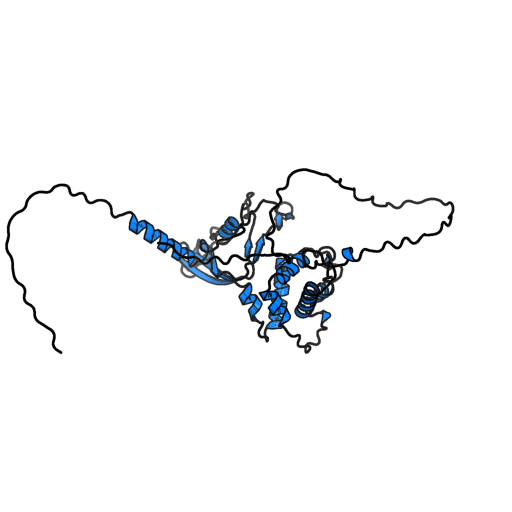2,69,63,48,74,68,96,76,79,88,60,58,76,60,23,64,67,29,53,52,53,51,54,50,53,51,51,58,55,61,72,70,73,78,84,85,86,82,90,83,86,81,87,88,84,86,87,86,91,83,87,87,90,88,81,88,85,85,90,84,132

Sequence (355 aa):
MQLDGKRNFLEIRDKDGEQPVEVEEGAESGIPLQQMGPVREEGDGSADPVQETQSDKAEYPMTYAAITKSESGYVGLVNQAMTCYLNSLLQTLYMTPEFRNAIYRWEYQGNDDSNSSKSIPYQLQRLFVQLQTSIKRSVETTELTRSFGWDSSEAWQQHDVQELCRVMFDALEQTWKNTDQADVINKLYQGQLKDYVKCQECGNESARKDFFLDIPLVIRPFGSERAYGSVEEAIEAFVSPETLDGSNQYFCEKCNKKCDAHKGLKFLSFPYLLTLQLKRFDFDYNTLQRIKLNDKMTFPEILDLNDILEDGEKLHLFQAKMSECQSDSGAENEDSDPSNPNSDEPDEASMKASM

Nearest PDB structures (foldseek):
  8itn-assembly1_A-2  TM=9.019E-01  e=9.330E-33  Caenorhabditis elegans
  8itp-assembly1_D  TM=9.271E-01  e=1.445E-31  Caenorhabditis elegans
  8itp-assembly2_B  TM=8.601E-01  e=8.790E-33  Caenorhabditis elegans
  8itn-assembly2_C  TM=8.404E-01  e=7.505E-32  Caenorhabditis elegans
  5cht-assembly2_B  TM=8.819E-01  e=9.815E-19  Mus musculus

InterPro domains:
  IPR001394 Peptidase C19, ubiquitin carboxyl-terminal hydrolase [PF00443] (75-314)
  IPR018200 Ubiquitin specific protease, conserved site [PS00972] (76-91)
  IPR028889 Ubiquitin specific protease UPS, catalytic domain [PS50235] (75-355)
  IPR038765 Papain-like cysteine peptidase superfamily [SSF54001] (70-312)
  IPR050164 Ubiquitin carboxyl-terminal hydrolases [PTHR24006] (54-309)